Protein AF-A0A7S3SCB4-F1 (afdb_monomer_lite)

Sequence (338 aa):
ARTMLRANDFWDKEKGAPLLRRNAEFLPKGEPLPAELADRVAAWPGLCGADAEVDPPLEPSAPDEAADRIFLRDAERTFADEGHRQRMIGLLGRVWPLTKDYHQGLGYIASLLLLLFDEETAFRMLLRIGRDDKYSPGYWHAAPDAYVRDAMVYARLAEEREPEVAALLQQACLVPEAYASKWLIGLCVHVLPFRALFDYVEASLELGRALLEPSRSLLRAFSEPPLGVPRARARLPLPLLPRAPPPHQREAPRLQADRRQPHPGGAAPRPVPVRRRARGGERLVLVAGRGGEGGGARGGAAAGAAGGGGGEARREAAPHPGARGADGGGGERRRDRL

Foldseek 3Di:
DDFLQQDQCNCVQFVPFLLCPQQLCVRPHNDDHDPVVLVLLVCLCVLLVLVPDDDDQQDDDFQDPVLLVVLLVLLVNGGNDPVLSVLLSVLVRRCCSQAVAFDSLLSLQLSVCSNRHDSSSSSSSSVSCQPDPQAQHQLGHPDRPSQLVLLVVLLVLCCVPVVVLSVVCVVVVHRSCNPCNCCRSNVCSSPHRPVQSSVSSSCCSNGRSNVSNLCVLVSVVVPDDPPPDPPNDPNSCSDDDPPDPPPVPPDDPPPPPDDDDDDDDDDDDDDDDDDDDDDDDDDDDDDDDDDYDDDDDDDDDDDDDDDDDDDDDDDDDDDDDDDDDDDDDDDDDDDDDD

Structure (mmCIF, N/CA/C/O backbone):
data_AF-A0A7S3SCB4-F1
#
_entry.id   AF-A0A7S3SCB4-F1
#
loop_
_atom_site.group_PDB
_atom_site.id
_atom_site.type_symbol
_atom_site.label_atom_id
_atom_site.label_alt_id
_atom_site.label_comp_id
_atom_site.label_asym_id
_atom_site.label_entity_id
_atom_site.label_seq_id
_atom_site.pdbx_PDB_ins_code
_atom_site.Cartn_x
_atom_site.Cartn_y
_atom_site.Cartn_z
_atom_site.occupancy
_atom_site.B_iso_or_equiv
_atom_site.auth_seq_id
_atom_site.auth_comp_id
_atom_site.auth_asym_id
_atom_site.auth_atom_id
_atom_site.pdbx_PDB_model_num
ATOM 1 N N . ALA A 1 1 ? 7.598 -3.162 -19.003 1.00 48.78 1 ALA A N 1
ATOM 2 C CA . ALA A 1 1 ? 8.638 -4.073 -18.459 1.00 48.78 1 ALA A CA 1
ATOM 3 C C . ALA A 1 1 ? 7.964 -5.336 -17.913 1.00 48.78 1 ALA A C 1
ATOM 5 O O . ALA A 1 1 ? 6.768 -5.288 -17.658 1.00 48.78 1 ALA A O 1
ATOM 6 N N . ARG A 1 2 ? 8.658 -6.477 -17.759 1.00 62.41 2 ARG A N 1
ATOM 7 C CA . ARG A 1 2 ? 8.064 -7.649 -17.076 1.00 62.41 2 ARG A CA 1
ATOM 8 C C . ARG A 1 2 ? 7.871 -7.320 -15.586 1.00 62.41 2 ARG A C 1
ATOM 10 O O . ARG A 1 2 ? 8.766 -6.754 -14.963 1.00 62.41 2 ARG A O 1
ATOM 17 N N . THR A 1 3 ? 6.707 -7.657 -15.036 1.00 81.00 3 THR A N 1
ATOM 18 C CA . THR A 1 3 ? 6.406 -7.528 -13.599 1.00 81.00 3 THR A CA 1
ATOM 19 C C . THR A 1 3 ? 7.227 -8.549 -12.804 1.00 81.00 3 THR A C 1
ATOM 21 O O . THR A 1 3 ? 7.677 -9.540 -13.388 1.00 81.00 3 THR A O 1
ATOM 24 N N . MET A 1 4 ? 7.454 -8.331 -11.500 1.00 88.31 4 MET A N 1
ATOM 25 C CA . MET A 1 4 ? 8.282 -9.253 -10.699 1.00 88.31 4 MET A CA 1
ATOM 26 C C . MET A 1 4 ? 7.719 -10.678 -10.713 1.00 88.31 4 MET A C 1
ATOM 28 O O . MET A 1 4 ? 8.451 -11.612 -11.018 1.00 88.31 4 MET A O 1
ATOM 32 N N . LEU A 1 5 ? 6.405 -10.844 -10.512 1.00 86.38 5 LEU A N 1
ATOM 33 C CA . LEU A 1 5 ? 5.754 -12.164 -10.517 1.00 86.38 5 LEU A CA 1
ATOM 34 C C . LEU A 1 5 ? 5.896 -12.930 -11.842 1.00 86.38 5 LEU A C 1
ATOM 36 O O . LEU A 1 5 ? 5.773 -14.152 -11.853 1.00 86.38 5 LEU A O 1
ATOM 40 N N . ARG A 1 6 ? 6.125 -12.229 -12.960 1.00 82.12 6 ARG A N 1
ATOM 41 C CA . ARG A 1 6 ? 6.277 -12.829 -14.297 1.00 82.12 6 ARG A CA 1
ATOM 42 C C . ARG A 1 6 ? 7.726 -13.190 -14.633 1.00 82.12 6 ARG A C 1
ATOM 44 O O . ARG A 1 6 ? 7.980 -13.661 -15.743 1.00 82.12 6 ARG A O 1
ATOM 51 N N . ALA A 1 7 ? 8.681 -12.928 -13.740 1.00 84.88 7 ALA A N 1
ATOM 52 C CA . ALA A 1 7 ? 10.048 -13.399 -13.906 1.00 84.88 7 ALA A CA 1
ATOM 53 C C . ALA A 1 7 ? 10.134 -14.894 -13.556 1.00 84.88 7 ALA A C 1
ATOM 55 O O . ALA A 1 7 ? 9.609 -15.334 -12.534 1.00 84.88 7 ALA A O 1
ATOM 56 N N . ASN A 1 8 ? 10.793 -15.674 -14.416 1.00 82.19 8 ASN A N 1
ATOM 57 C CA . ASN A 1 8 ? 10.834 -17.138 -14.307 1.00 82.19 8 ASN A CA 1
ATOM 58 C C . ASN A 1 8 ? 11.491 -17.629 -13.006 1.00 82.19 8 ASN A C 1
ATOM 60 O O . ASN A 1 8 ? 11.166 -18.707 -12.529 1.00 82.19 8 ASN A O 1
ATOM 64 N N . ASP A 1 9 ? 12.404 -16.843 -12.443 1.00 89.12 9 ASP A N 1
ATOM 65 C CA . ASP A 1 9 ? 13.182 -17.140 -11.240 1.00 89.12 9 ASP A CA 1
ATOM 66 C C . ASP A 1 9 ? 12.652 -16.426 -9.984 1.00 89.12 9 ASP A C 1
ATOM 68 O O . ASP A 1 9 ? 13.243 -16.551 -8.911 1.00 89.12 9 ASP A O 1
ATOM 72 N N . PHE A 1 10 ? 11.535 -15.691 -10.087 1.00 91.88 10 PHE A N 1
ATOM 73 C CA . PHE A 1 10 ? 10.986 -14.896 -8.984 1.00 91.88 10 PHE A CA 1
ATOM 74 C C . PHE A 1 10 ? 10.727 -15.741 -7.735 1.00 91.88 10 PHE A C 1
ATOM 76 O O . PHE A 1 10 ? 11.177 -15.405 -6.643 1.00 91.88 10 PHE A O 1
ATOM 83 N N . TRP A 1 11 ? 10.011 -16.856 -7.890 1.00 91.56 11 TRP A N 1
ATOM 84 C CA . TRP A 1 11 ? 9.586 -17.683 -6.759 1.00 91.56 11 TRP A CA 1
ATOM 85 C C . TRP A 1 11 ? 10.743 -18.405 -6.069 1.00 91.56 11 TRP A C 1
ATOM 87 O O . TRP A 1 11 ? 10.662 -18.667 -4.868 1.00 91.56 11 TRP A O 1
ATOM 97 N N . ASP A 1 12 ? 11.815 -18.690 -6.807 1.00 92.06 12 ASP A N 1
ATOM 98 C CA . ASP A 1 12 ? 13.033 -19.274 -6.253 1.00 92.06 12 ASP A CA 1
ATOM 99 C C . ASP A 1 12 ? 13.815 -18.230 -5.458 1.00 92.06 12 ASP A C 1
ATOM 101 O O . ASP A 1 12 ? 14.191 -18.471 -4.308 1.00 92.06 12 ASP A O 1
ATOM 105 N N . LYS A 1 13 ? 13.978 -17.038 -6.038 1.00 92.94 13 LYS A N 1
ATOM 106 C CA . LYS A 1 13 ? 14.629 -15.885 -5.412 1.00 92.94 13 LYS A CA 1
ATOM 107 C C . LYS A 1 13 ? 13.910 -15.399 -4.153 1.00 92.94 13 LYS A C 1
ATOM 109 O O . LYS A 1 13 ? 14.556 -15.040 -3.175 1.00 92.94 13 LYS A O 1
ATOM 114 N N . GLU A 1 14 ? 12.579 -15.444 -4.145 1.00 93.81 14 GLU A N 1
ATOM 115 C CA . GLU A 1 14 ? 11.738 -14.877 -3.084 1.00 93.81 14 GLU A CA 1
ATOM 116 C C . GLU A 1 14 ? 11.140 -15.917 -2.125 1.00 93.81 14 GLU A C 1
ATOM 118 O O . GLU A 1 14 ? 10.254 -15.604 -1.327 1.00 93.81 14 GLU A O 1
ATOM 123 N N . LYS A 1 15 ? 11.632 -17.162 -2.134 1.00 87.31 15 LYS A N 1
ATOM 124 C CA . LYS A 1 15 ? 11.086 -18.272 -1.328 1.00 87.31 15 LYS A CA 1
ATOM 125 C C . LYS A 1 15 ? 10.951 -17.963 0.175 1.00 87.31 15 LYS A C 1
ATOM 127 O O . LYS A 1 15 ? 10.099 -18.547 0.844 1.00 87.31 15 LYS A O 1
ATOM 132 N N . GLY A 1 16 ? 11.779 -17.060 0.709 1.00 84.81 16 GLY A N 1
ATOM 133 C CA . GLY A 1 16 ? 11.778 -16.636 2.116 1.00 84.81 16 GLY A CA 1
ATOM 134 C C . GLY A 1 16 ? 11.147 -15.267 2.399 1.00 84.81 16 GLY A C 1
ATOM 135 O O . GLY A 1 16 ? 11.095 -14.867 3.566 1.00 84.81 16 GLY A O 1
ATOM 136 N N . ALA A 1 17 ? 10.678 -14.547 1.376 1.00 89.50 17 ALA A N 1
ATOM 137 C CA . ALA A 1 17 ? 10.222 -13.170 1.523 1.00 89.50 17 ALA A CA 1
ATOM 138 C C . ALA A 1 17 ? 9.032 -13.044 2.485 1.00 89.50 17 ALA A C 1
ATOM 140 O O . ALA A 1 17 ? 8.000 -13.704 2.297 1.00 89.50 17 ALA A O 1
ATOM 141 N N . PRO A 1 18 ? 9.116 -12.162 3.501 1.00 85.00 18 PRO A N 1
ATOM 142 C CA . PRO A 1 18 ? 8.011 -11.920 4.421 1.00 85.00 18 PRO A CA 1
ATOM 143 C C . PRO A 1 18 ? 6.715 -11.482 3.733 1.00 85.00 18 PRO A C 1
ATOM 145 O O . PRO A 1 18 ? 5.635 -11.867 4.193 1.00 85.00 18 PRO A O 1
ATOM 148 N N . LEU A 1 19 ? 6.812 -10.749 2.618 1.00 86.31 19 LEU A N 1
ATOM 149 C CA . LEU A 1 19 ? 5.669 -10.312 1.813 1.00 86.31 19 LEU A CA 1
ATOM 150 C C . LEU A 1 19 ? 4.817 -11.489 1.306 1.00 86.31 19 LEU A C 1
ATOM 152 O O . LEU A 1 19 ? 3.593 -11.399 1.277 1.00 86.31 19 LEU A O 1
ATOM 156 N N . LEU A 1 20 ? 5.439 -12.628 0.981 1.00 90.44 20 LEU A N 1
ATOM 157 C CA . LEU A 1 20 ? 4.758 -13.786 0.390 1.00 90.44 20 LEU A CA 1
ATOM 158 C C . LEU A 1 20 ? 4.188 -14.768 1.426 1.00 90.44 20 LEU A C 1
ATOM 160 O O . LEU A 1 20 ? 3.443 -15.682 1.066 1.00 90.44 20 LEU A O 1
ATOM 164 N N . ARG A 1 21 ? 4.467 -14.576 2.726 1.00 88.19 21 ARG A N 1
ATOM 165 C CA . ARG A 1 21 ? 4.034 -15.495 3.804 1.00 88.19 21 ARG A CA 1
ATOM 166 C C . ARG A 1 21 ? 2.518 -15.686 3.882 1.00 88.19 21 ARG A C 1
ATOM 168 O O . ARG A 1 21 ? 2.058 -16.702 4.392 1.00 88.19 21 ARG A O 1
ATOM 175 N N . ARG A 1 22 ? 1.744 -14.713 3.397 1.00 87.44 22 ARG A N 1
ATOM 176 C CA . ARG A 1 22 ? 0.273 -14.718 3.420 1.00 87.44 22 ARG A CA 1
ATOM 177 C C . ARG A 1 22 ? -0.369 -15.055 2.070 1.00 87.44 22 ARG A C 1
ATOM 179 O O . ARG A 1 22 ? -1.583 -14.912 1.935 1.00 87.44 22 ARG A O 1
ATOM 186 N N . ASN A 1 23 ? 0.418 -15.510 1.089 1.00 89.69 23 ASN A N 1
ATOM 187 C CA . ASN A 1 23 ? -0.094 -15.859 -0.235 1.00 89.69 23 ASN A CA 1
ATOM 188 C C . ASN A 1 23 ? -1.098 -17.024 -0.178 1.00 89.69 23 ASN A C 1
ATOM 190 O O . ASN A 1 23 ? -2.131 -16.965 -0.831 1.00 89.69 23 ASN A O 1
ATOM 194 N N . ALA A 1 24 ? -0.819 -18.059 0.627 1.00 87.12 24 ALA A N 1
ATOM 195 C CA . ALA A 1 24 ? -1.671 -19.252 0.752 1.00 87.12 24 ALA A CA 1
ATOM 196 C C . ALA A 1 24 ? -2.107 -19.829 -0.615 1.00 87.12 24 ALA A C 1
ATOM 198 O O . ALA A 1 24 ? -3.275 -20.141 -0.817 1.00 87.12 24 ALA A O 1
ATOM 199 N N . GLU A 1 25 ? -1.155 -19.908 -1.556 1.00 87.12 25 GLU A N 1
ATOM 200 C CA . GLU A 1 25 ? -1.345 -20.405 -2.933 1.00 87.12 25 GLU A CA 1
ATOM 201 C C . GLU A 1 25 ? -2.328 -19.593 -3.795 1.00 87.12 25 GLU A C 1
ATOM 203 O O . GLU A 1 25 ? -2.702 -20.027 -4.878 1.00 87.12 25 GLU A O 1
ATOM 208 N N . PHE A 1 26 ? -2.717 -18.391 -3.356 1.00 90.81 26 PHE A N 1
ATOM 209 C CA . PHE A 1 26 ? -3.596 -17.511 -4.124 1.00 90.81 26 PHE A CA 1
ATOM 210 C C . PHE A 1 26 ? -2.947 -17.026 -5.426 1.00 90.81 26 PHE A C 1
ATOM 212 O O . PHE A 1 26 ? -3.552 -17.116 -6.492 1.00 90.81 26 PHE A O 1
ATOM 219 N N . LEU A 1 27 ? -1.714 -16.521 -5.346 1.00 90.62 27 LEU A N 1
ATOM 220 C CA . LEU A 1 27 ? -0.881 -16.263 -6.514 1.00 90.62 27 LEU A CA 1
ATOM 221 C C . LEU A 1 27 ? -0.181 -17.565 -6.917 1.00 90.62 27 LEU A C 1
ATOM 223 O O . LEU A 1 27 ? 0.565 -18.113 -6.091 1.00 90.62 27 LEU A O 1
ATOM 227 N N . PRO A 1 28 ? -0.397 -18.050 -8.152 1.00 86.75 28 PRO A N 1
ATOM 228 C CA . PRO A 1 28 ? 0.204 -19.284 -8.621 1.00 86.75 28 PRO A CA 1
ATOM 229 C C . PRO A 1 28 ? 1.712 -19.117 -8.828 1.00 86.75 28 PRO A C 1
ATOM 231 O O . PRO A 1 28 ? 2.207 -18.047 -9.197 1.00 86.75 28 PRO A O 1
ATOM 234 N N . LYS A 1 29 ? 2.459 -20.193 -8.572 1.00 86.12 29 LYS A N 1
ATOM 235 C CA . LYS A 1 29 ? 3.919 -20.205 -8.690 1.00 86.12 29 LYS A CA 1
ATOM 236 C C . LYS A 1 29 ? 4.330 -20.654 -10.084 1.00 86.12 29 LYS A C 1
ATOM 238 O O . LYS A 1 29 ? 4.020 -21.771 -10.469 1.00 86.12 29 LYS A O 1
ATOM 243 N N . GLY A 1 30 ? 5.049 -19.804 -10.815 1.00 75.50 30 GLY A N 1
ATOM 244 C CA . GLY A 1 30 ? 5.576 -20.140 -12.145 1.00 75.50 30 GLY A CA 1
ATOM 245 C C . GLY A 1 30 ? 4.526 -20.242 -13.259 1.00 75.50 30 GLY A C 1
ATOM 246 O O . GLY A 1 30 ? 4.884 -20.527 -14.398 1.00 75.50 30 GLY A O 1
ATOM 247 N N . GLU A 1 31 ? 3.256 -19.965 -12.961 1.00 80.75 31 GLU A N 1
ATOM 248 C CA . GLU A 1 31 ? 2.159 -19.959 -13.929 1.00 80.75 31 GLU A CA 1
ATOM 249 C C . GLU A 1 31 ? 1.583 -18.542 -14.084 1.00 80.75 31 GLU A C 1
ATOM 251 O O . GLU A 1 31 ? 1.692 -17.717 -13.169 1.00 80.75 31 GLU A O 1
ATOM 256 N N . PRO A 1 32 ? 0.956 -18.225 -15.231 1.00 84.19 32 PRO A N 1
ATOM 257 C CA . PRO A 1 32 ? 0.179 -17.002 -15.375 1.00 84.19 32 PRO A CA 1
ATOM 258 C C . PRO A 1 32 ? -0.927 -16.901 -14.316 1.00 84.19 32 PRO A C 1
ATOM 260 O O . PRO A 1 32 ? -1.478 -17.907 -13.873 1.00 84.19 32 PRO A O 1
ATOM 263 N N . LEU A 1 33 ? -1.298 -15.671 -13.949 1.00 89.00 33 LEU A N 1
ATOM 264 C CA . LEU A 1 33 ? -2.483 -15.450 -13.119 1.00 89.00 33 LEU A CA 1
ATOM 265 C C . LEU A 1 33 ? -3.726 -16.032 -13.821 1.00 89.00 33 LEU A C 1
ATOM 267 O O . LEU A 1 33 ? -3.843 -15.876 -15.041 1.00 89.00 33 LEU A O 1
ATOM 271 N N . PRO A 1 34 ? -4.675 -16.638 -13.080 1.00 91.00 34 PRO A N 1
ATOM 272 C CA . PRO A 1 34 ? -5.971 -17.011 -13.637 1.00 91.00 34 PRO A CA 1
ATOM 273 C C . PRO A 1 34 ? -6.627 -15.806 -14.315 1.00 91.00 34 PRO A C 1
ATOM 275 O O . PRO A 1 34 ? -6.541 -14.702 -13.778 1.00 91.00 34 PRO A O 1
ATOM 278 N N . ALA A 1 35 ? -7.292 -16.010 -15.457 1.00 92.25 35 ALA A N 1
ATOM 279 C CA . ALA A 1 35 ? -7.820 -14.922 -16.290 1.00 92.25 35 ALA A CA 1
ATOM 280 C C . ALA A 1 35 ? -8.656 -13.909 -15.488 1.00 92.25 35 ALA A C 1
ATOM 282 O O . ALA A 1 35 ? -8.367 -12.719 -15.516 1.00 92.25 35 ALA A O 1
ATOM 283 N N . GLU A 1 36 ? -9.589 -14.387 -14.659 1.00 91.88 36 GLU A N 1
ATOM 284 C CA . GLU A 1 36 ? -10.419 -13.523 -13.807 1.00 91.88 36 GLU A CA 1
ATOM 285 C C . GLU A 1 36 ? -9.597 -12.653 -12.841 1.00 91.88 36 GLU A C 1
ATOM 287 O O . GLU A 1 36 ? -9.927 -11.494 -12.600 1.00 91.88 36 GLU A O 1
ATOM 292 N N . LEU A 1 37 ? -8.520 -13.199 -12.267 1.00 92.19 37 LEU A N 1
ATOM 293 C CA . LEU A 1 37 ? -7.639 -12.450 -11.373 1.00 92.19 37 LEU A CA 1
ATOM 294 C C . LEU A 1 37 ? -6.758 -11.473 -12.158 1.00 92.19 37 LEU A C 1
ATOM 296 O O . LEU A 1 37 ? -6.519 -10.360 -11.696 1.00 92.19 37 LEU A O 1
ATOM 300 N N . ALA A 1 38 ? -6.286 -11.878 -13.336 1.00 93.25 38 ALA A N 1
ATOM 301 C CA . ALA A 1 38 ? -5.511 -11.021 -14.220 1.00 93.25 38 ALA A CA 1
ATOM 302 C C . ALA A 1 38 ? -6.325 -9.795 -14.660 1.00 93.25 38 ALA A C 1
ATOM 304 O O . ALA A 1 38 ? -5.812 -8.681 -14.573 1.00 93.25 38 ALA A O 1
ATOM 305 N N . ASP A 1 39 ? -7.586 -9.990 -15.052 1.00 94.94 39 ASP A N 1
ATOM 306 C CA . ASP A 1 39 ? -8.497 -8.921 -15.476 1.00 94.94 39 ASP A CA 1
ATOM 307 C C . ASP A 1 39 ? -8.781 -7.939 -14.336 1.00 94.94 39 ASP A C 1
ATOM 309 O O . ASP A 1 39 ? -8.729 -6.723 -14.519 1.00 94.94 39 ASP A O 1
ATOM 313 N N . ARG A 1 40 ? -9.015 -8.465 -13.128 1.00 95.12 40 ARG A N 1
ATOM 314 C CA . ARG A 1 40 ? -9.184 -7.651 -11.921 1.00 95.12 40 ARG A CA 1
ATOM 315 C C . ARG A 1 40 ? -7.964 -6.783 -11.640 1.00 95.12 40 ARG A C 1
ATOM 317 O O . ARG A 1 40 ? -8.099 -5.571 -11.516 1.00 95.12 40 ARG A O 1
ATOM 324 N N . VAL A 1 41 ? -6.778 -7.391 -11.577 1.00 95.38 41 VAL A N 1
ATOM 325 C CA . VAL A 1 41 ? -5.516 -6.679 -11.316 1.00 95.38 41 VAL A CA 1
ATOM 326 C C . VAL A 1 41 ? -5.241 -5.642 -12.405 1.00 95.38 41 VAL A C 1
ATOM 328 O O . VAL A 1 41 ? -4.838 -4.525 -12.095 1.00 95.38 41 VAL A O 1
ATOM 331 N N . ALA A 1 42 ? -5.506 -5.968 -13.671 1.00 95.31 42 ALA A N 1
ATOM 332 C CA . ALA A 1 42 ? -5.328 -5.041 -14.785 1.00 95.31 42 ALA A CA 1
ATOM 333 C C . ALA A 1 42 ? -6.214 -3.787 -14.679 1.00 95.31 42 ALA A C 1
ATOM 335 O O . ALA A 1 42 ? -5.841 -2.748 -15.213 1.00 95.31 42 ALA A O 1
ATOM 336 N N . ALA A 1 43 ? -7.346 -3.854 -13.973 1.00 96.44 43 ALA A N 1
ATOM 337 C CA . ALA A 1 43 ? -8.233 -2.712 -13.763 1.00 96.44 43 ALA A CA 1
ATOM 338 C C . ALA A 1 43 ? -7.784 -1.768 -12.629 1.00 96.44 43 ALA A C 1
ATOM 340 O O . ALA A 1 43 ? -8.302 -0.655 -12.533 1.00 96.44 43 ALA A O 1
ATOM 341 N N . TRP A 1 44 ? -6.847 -2.176 -11.761 1.00 97.19 44 TRP A N 1
ATOM 342 C CA . TRP A 1 44 ? -6.459 -1.389 -10.579 1.00 97.19 44 TRP A CA 1
ATOM 343 C C . TRP A 1 44 ? -5.938 0.018 -10.899 1.00 97.19 44 TRP A C 1
ATOM 345 O O . TRP A 1 44 ? -6.357 0.949 -10.207 1.00 97.19 44 TRP A O 1
ATOM 355 N N . PRO A 1 45 ? -5.073 0.222 -11.913 1.00 96.62 45 PRO A N 1
ATOM 356 C CA . PRO A 1 45 ? -4.657 1.568 -12.298 1.00 96.62 45 PRO A CA 1
ATOM 357 C C . PRO A 1 45 ? -5.852 2.477 -12.630 1.00 96.62 45 PRO A C 1
ATOM 359 O O . PRO A 1 45 ? -5.916 3.616 -12.165 1.00 96.62 45 PRO A O 1
ATOM 362 N N . GLY A 1 46 ? -6.854 1.955 -13.339 1.00 95.69 46 GLY A N 1
ATOM 363 C CA . GLY A 1 46 ? -8.085 2.670 -13.669 1.00 95.69 46 GLY A CA 1
ATOM 364 C C . GLY A 1 46 ? -8.942 3.013 -12.448 1.00 95.69 46 GLY A C 1
ATOM 365 O O . GLY A 1 46 ? -9.518 4.099 -12.400 1.00 95.69 46 GLY A O 1
ATOM 366 N N . LEU A 1 47 ? -8.980 2.147 -11.426 1.00 95.12 47 LEU A N 1
ATOM 367 C CA . LEU A 1 47 ? -9.717 2.407 -10.177 1.00 95.12 47 LEU A CA 1
ATOM 368 C C . LEU A 1 47 ? -9.192 3.644 -9.436 1.00 95.12 47 LEU A C 1
ATOM 370 O O . LEU A 1 47 ? -9.986 4.392 -8.857 1.00 95.12 47 LEU A O 1
ATOM 374 N N . CYS A 1 48 ? -7.876 3.879 -9.483 1.00 93.50 48 CYS A N 1
ATOM 375 C CA . CYS A 1 48 ? -7.257 5.062 -8.886 1.00 93.50 48 CYS A CA 1
ATOM 376 C C . CYS A 1 48 ? -6.935 6.196 -9.86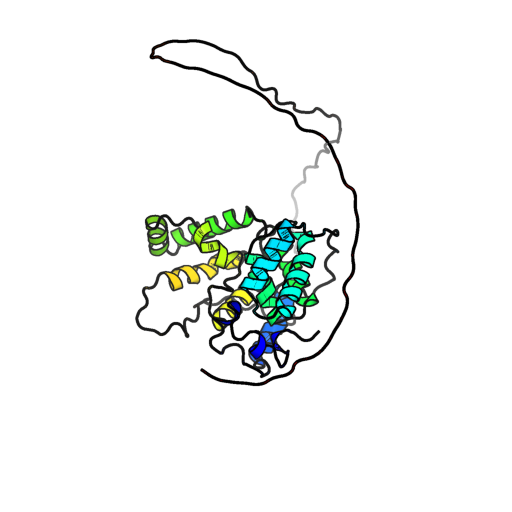3 1.00 93.50 48 CYS A C 1
ATOM 378 O O . CYS A 1 48 ? -6.345 7.195 -9.455 1.00 93.50 48 CYS A O 1
ATOM 380 N N . GLY A 1 49 ? -7.350 6.077 -11.126 1.00 92.50 49 GLY A N 1
ATOM 381 C CA . GLY A 1 49 ? -7.123 7.099 -12.146 1.00 92.50 49 GLY A CA 1
ATOM 382 C C . GLY A 1 49 ? -5.672 7.206 -12.624 1.00 92.50 49 GLY A C 1
ATOM 383 O O . GLY A 1 49 ? -5.323 8.197 -13.257 1.00 92.50 49 GLY A O 1
ATOM 384 N N . ALA A 1 50 ? -4.829 6.205 -12.360 1.00 92.06 50 ALA A N 1
ATOM 385 C CA . ALA A 1 50 ? -3.442 6.153 -12.830 1.00 92.06 50 ALA A CA 1
ATOM 386 C C . ALA A 1 50 ? -3.314 5.913 -14.349 1.00 92.06 50 ALA A C 1
ATOM 388 O O . ALA A 1 50 ? -2.238 6.123 -14.911 1.00 92.06 50 ALA A O 1
ATOM 389 N N . ASP A 1 51 ? -4.413 5.525 -15.006 1.00 86.94 51 ASP A N 1
ATOM 390 C CA . ASP A 1 51 ? -4.526 5.414 -16.468 1.00 86.94 51 ASP A CA 1
ATOM 391 C C . ASP A 1 51 ? -4.890 6.742 -17.156 1.00 86.94 51 ASP A C 1
ATOM 393 O O . ASP A 1 51 ? -4.869 6.827 -18.385 1.00 86.94 51 ASP A O 1
ATOM 397 N N . ALA A 1 52 ? -5.269 7.769 -16.386 1.00 78.25 52 ALA A N 1
ATOM 398 C CA . ALA A 1 52 ? -5.641 9.078 -16.917 1.00 78.25 52 ALA A CA 1
ATOM 399 C C . ALA A 1 52 ? -4.409 9.890 -17.371 1.00 78.25 52 ALA A C 1
ATOM 401 O O . ALA A 1 52 ? -3.273 9.421 -17.290 1.00 78.25 52 ALA A O 1
ATOM 402 N N . GLU A 1 53 ? -4.638 11.114 -17.871 1.00 68.62 53 GLU A N 1
ATOM 403 C CA . GLU A 1 53 ? -3.582 12.024 -18.343 1.00 68.62 53 GLU A CA 1
ATOM 404 C C . GLU A 1 53 ? -2.378 12.118 -17.397 1.00 68.62 53 GLU A C 1
ATOM 406 O O . GLU A 1 53 ? -2.492 11.972 -16.176 1.00 68.62 53 GLU A O 1
ATOM 411 N N . VAL A 1 54 ? -1.222 12.405 -18.004 1.00 72.50 54 VAL A N 1
ATOM 412 C CA . VAL A 1 54 ? 0.081 12.506 -17.345 1.00 72.50 54 VAL A CA 1
ATOM 413 C C . VAL A 1 54 ? -0.018 13.408 -16.119 1.00 72.50 54 VAL A C 1
ATOM 415 O O . VAL A 1 54 ? -0.327 14.595 -16.225 1.00 72.50 54 VAL A O 1
ATOM 418 N N . ASP A 1 55 ? 0.257 12.831 -14.950 1.00 76.19 55 ASP A N 1
ATOM 419 C CA . ASP A 1 55 ? 0.348 13.585 -13.710 1.00 76.19 55 ASP A CA 1
ATOM 420 C C . ASP A 1 55 ? 1.366 14.725 -13.848 1.00 76.19 55 ASP A C 1
ATOM 422 O O . ASP A 1 55 ? 2.434 14.522 -14.439 1.00 76.19 55 ASP A O 1
ATOM 426 N N . PRO A 1 56 ? 1.092 15.915 -13.279 1.00 78.06 56 PRO A N 1
ATOM 427 C CA . PRO A 1 56 ? 2.058 16.999 -13.309 1.00 78.06 56 PRO A CA 1
ATOM 428 C C . PRO A 1 56 ? 3.373 16.517 -12.684 1.00 78.06 56 PRO A C 1
ATOM 430 O O . PRO A 1 56 ? 3.335 15.819 -11.652 1.00 78.06 56 PRO A O 1
ATOM 433 N N . PRO A 1 57 ? 4.523 16.864 -13.290 1.00 81.12 57 PRO A N 1
ATOM 434 C CA . PRO A 1 57 ? 5.814 16.394 -12.819 1.00 81.12 57 PRO A CA 1
ATOM 435 C C . PRO A 1 57 ? 6.004 16.772 -11.350 1.00 81.12 57 PRO A C 1
ATOM 437 O O . PRO A 1 57 ? 5.525 17.804 -10.878 1.00 81.12 57 PRO A O 1
ATOM 440 N N . LEU A 1 58 ? 6.661 15.892 -10.602 1.00 86.69 58 LEU A N 1
ATOM 441 C CA . LEU A 1 58 ? 7.109 16.223 -9.259 1.00 86.69 58 LEU A CA 1
ATOM 442 C C . LEU A 1 58 ? 8.339 17.122 -9.361 1.00 86.69 58 LEU A C 1
ATOM 444 O O . LEU A 1 58 ? 9.229 16.858 -10.170 1.00 86.69 58 LEU A O 1
ATOM 448 N N . GLU A 1 59 ? 8.405 18.140 -8.507 1.00 87.50 59 GLU A N 1
ATOM 449 C CA . GLU A 1 59 ? 9.624 18.928 -8.340 1.00 87.50 59 GLU A CA 1
ATOM 450 C C . GLU A 1 59 ? 10.763 18.008 -7.889 1.00 87.50 59 GLU A C 1
ATOM 452 O O . GLU A 1 59 ? 10.616 17.358 -6.852 1.00 87.50 59 GLU A O 1
ATOM 457 N N . PRO A 1 60 ? 11.882 17.916 -8.630 1.00 88.06 60 PRO A N 1
ATOM 458 C CA . PRO A 1 60 ? 12.956 16.995 -8.294 1.00 88.06 60 PRO A CA 1
ATOM 459 C C . PRO A 1 60 ? 13.446 17.182 -6.855 1.00 88.06 60 PRO A C 1
ATOM 461 O O . PRO A 1 60 ? 13.768 18.286 -6.420 1.00 88.06 60 PRO A O 1
ATOM 464 N N . SER A 1 61 ? 13.525 16.079 -6.117 1.00 91.44 61 SER A N 1
ATOM 465 C CA . SER A 1 61 ? 14.043 16.044 -4.754 1.00 91.44 61 SER A CA 1
ATOM 466 C C . SER A 1 61 ? 14.699 14.693 -4.536 1.00 91.44 61 SER A C 1
ATOM 468 O O . SER A 1 61 ? 14.043 13.663 -4.673 1.00 91.44 61 SER A O 1
ATOM 470 N N . ALA A 1 62 ? 15.984 14.685 -4.202 1.00 91.19 62 ALA A N 1
ATOM 471 C CA . ALA A 1 62 ? 16.659 13.452 -3.825 1.00 91.19 62 ALA A CA 1
ATOM 472 C C . ALA A 1 62 ? 16.297 13.082 -2.372 1.00 91.19 62 ALA A C 1
ATOM 474 O O . ALA A 1 62 ? 16.116 13.993 -1.552 1.00 91.19 62 ALA A O 1
ATOM 475 N N . PRO A 1 63 ? 16.158 11.784 -2.049 1.00 92.38 63 PRO A N 1
ATOM 476 C CA . PRO A 1 63 ? 16.192 11.327 -0.665 1.00 92.38 63 PRO A CA 1
ATOM 477 C C . PRO A 1 63 ? 17.531 11.700 -0.024 1.00 92.38 63 PRO A C 1
ATOM 479 O O . PRO A 1 63 ? 18.560 11.768 -0.697 1.00 92.38 63 PRO A O 1
ATOM 482 N N . ASP A 1 64 ? 17.501 12.002 1.271 1.00 92.44 64 ASP A N 1
ATOM 483 C CA . ASP A 1 64 ? 18.724 12.164 2.051 1.00 92.44 64 ASP A CA 1
ATOM 484 C C . ASP A 1 64 ? 19.248 10.799 2.531 1.00 92.44 64 ASP A C 1
ATOM 486 O O . ASP A 1 64 ? 18.581 9.767 2.420 1.00 92.44 64 ASP A O 1
ATOM 490 N N . GLU A 1 65 ? 20.446 10.786 3.119 1.00 94.06 65 GLU A N 1
ATOM 491 C CA . GLU A 1 65 ? 21.051 9.548 3.618 1.00 94.06 65 GLU A CA 1
ATOM 492 C C . GLU A 1 65 ? 20.194 8.839 4.681 1.00 94.06 65 GLU A C 1
ATOM 494 O O . GLU A 1 65 ? 20.322 7.629 4.881 1.00 94.06 65 GLU A O 1
ATOM 499 N N . ALA A 1 66 ? 19.358 9.570 5.426 1.00 93.38 66 ALA A N 1
ATOM 500 C CA . ALA A 1 66 ? 18.485 8.967 6.424 1.00 93.38 66 ALA A CA 1
ATOM 501 C C . ALA A 1 66 ? 17.321 8.232 5.755 1.00 93.38 66 ALA A C 1
ATOM 503 O O . ALA A 1 66 ? 17.061 7.080 6.113 1.00 93.38 66 ALA A O 1
ATOM 504 N N . ALA A 1 67 ? 16.685 8.853 4.763 1.00 94.31 67 ALA A N 1
ATOM 505 C CA . ALA A 1 67 ? 15.659 8.243 3.931 1.00 94.31 67 ALA A CA 1
ATOM 506 C C . ALA A 1 67 ? 16.200 7.008 3.194 1.00 94.31 67 ALA A C 1
ATOM 508 O O . ALA A 1 67 ? 15.588 5.944 3.278 1.00 94.31 67 ALA A O 1
ATOM 509 N N . ASP A 1 68 ? 17.392 7.088 2.596 1.00 95.19 68 ASP A N 1
ATOM 510 C CA . ASP A 1 68 ? 18.020 5.953 1.904 1.00 95.19 68 ASP A CA 1
ATOM 511 C C . ASP A 1 68 ? 18.238 4.751 2.833 1.00 95.19 68 ASP A C 1
ATOM 513 O O . ASP A 1 68 ? 17.901 3.611 2.494 1.00 95.19 68 ASP A O 1
ATOM 517 N N . ARG A 1 69 ? 18.737 4.988 4.056 1.00 96.62 69 ARG A N 1
ATOM 518 C CA . ARG A 1 69 ? 18.887 3.924 5.065 1.00 96.62 69 ARG A CA 1
ATOM 519 C C . ARG A 1 69 ? 17.547 3.311 5.462 1.00 96.62 69 ARG A C 1
ATOM 521 O O . ARG A 1 69 ? 17.488 2.116 5.757 1.00 96.62 69 ARG A O 1
ATOM 528 N N . ILE A 1 70 ? 16.486 4.115 5.518 1.00 96.25 70 ILE A N 1
ATOM 529 C CA . ILE A 1 70 ? 15.140 3.633 5.831 1.00 96.25 70 ILE A CA 1
ATOM 530 C C . ILE A 1 70 ? 14.604 2.777 4.680 1.00 96.25 70 ILE A C 1
ATOM 532 O O . ILE A 1 70 ? 14.116 1.676 4.942 1.00 96.25 70 ILE A O 1
ATOM 536 N N . PHE A 1 71 ? 14.749 3.223 3.429 1.00 97.50 71 PHE A N 1
ATOM 537 C CA . PHE A 1 71 ? 14.318 2.474 2.245 1.00 97.50 71 PHE A CA 1
ATOM 538 C C . PHE A 1 71 ? 15.037 1.133 2.139 1.00 97.50 71 PHE A C 1
ATOM 540 O O . PHE A 1 71 ? 14.383 0.110 1.938 1.00 97.50 71 PHE A O 1
ATOM 547 N N . LEU A 1 72 ? 16.357 1.116 2.353 1.00 97.12 72 LEU A N 1
ATOM 548 C CA . LEU A 1 72 ? 17.147 -0.112 2.358 1.00 97.12 72 LEU A CA 1
ATOM 549 C C . LEU A 1 72 ? 16.630 -1.106 3.401 1.00 97.12 72 LEU A C 1
ATOM 551 O O . LEU A 1 72 ? 16.304 -2.244 3.064 1.00 97.12 72 LEU A O 1
ATOM 555 N N . ARG A 1 73 ? 16.478 -0.662 4.656 1.00 96.56 73 ARG A N 1
ATOM 556 C CA . ARG A 1 73 ? 15.962 -1.520 5.732 1.00 96.56 73 ARG A CA 1
ATOM 557 C C . ARG A 1 73 ? 14.564 -2.040 5.432 1.00 96.56 73 ARG A C 1
ATOM 559 O O . ARG A 1 73 ? 14.226 -3.152 5.828 1.00 96.56 73 ARG A O 1
ATOM 566 N N . ASP A 1 74 ? 13.712 -1.248 4.789 1.00 95.19 74 ASP A N 1
ATOM 567 C CA . ASP A 1 74 ? 12.368 -1.702 4.450 1.00 95.19 74 ASP A CA 1
ATOM 568 C C . ASP A 1 74 ? 12.356 -2.709 3.303 1.00 95.19 74 ASP A C 1
ATOM 570 O O . ASP A 1 74 ? 11.645 -3.713 3.375 1.00 95.19 74 ASP A O 1
ATOM 574 N N . ALA A 1 75 ? 13.215 -2.508 2.307 1.00 96.31 75 ALA A N 1
ATOM 575 C CA . ALA A 1 75 ? 13.415 -3.448 1.219 1.00 96.31 75 ALA A CA 1
ATOM 576 C C . ALA A 1 75 ? 13.952 -4.800 1.726 1.00 96.31 75 ALA A C 1
ATOM 578 O O . ALA A 1 75 ? 13.390 -5.837 1.379 1.00 96.31 75 ALA A O 1
ATOM 579 N N . GLU A 1 76 ? 14.953 -4.809 2.616 1.00 95.50 76 GLU A N 1
ATOM 580 C CA . GLU A 1 76 ? 15.507 -6.027 3.246 1.00 95.50 76 GLU A CA 1
ATOM 581 C C . GLU A 1 76 ? 14.466 -6.826 4.042 1.00 95.50 76 GLU A C 1
ATOM 583 O O . GLU A 1 76 ? 14.516 -8.054 4.107 1.00 95.50 76 GLU A O 1
ATOM 588 N N . ARG A 1 77 ? 13.495 -6.136 4.649 1.00 93.38 77 ARG A N 1
ATOM 589 C CA . ARG A 1 77 ? 12.388 -6.768 5.385 1.00 93.38 77 ARG A CA 1
ATOM 590 C C . ARG A 1 77 ? 11.289 -7.301 4.465 1.00 93.38 77 ARG A C 1
ATOM 592 O O . ARG A 1 77 ? 10.419 -8.037 4.932 1.00 93.38 77 ARG A O 1
ATOM 599 N N . THR A 1 78 ? 11.317 -6.936 3.188 1.00 94.19 78 THR A N 1
ATOM 600 C CA . THR A 1 78 ? 10.238 -7.189 2.232 1.00 94.19 78 THR A CA 1
ATOM 601 C C . THR A 1 78 ? 10.621 -8.253 1.208 1.00 94.19 78 THR A C 1
ATOM 603 O O . THR A 1 78 ? 9.869 -9.217 1.043 1.00 94.19 78 THR A O 1
ATOM 606 N N . PHE A 1 79 ? 11.789 -8.103 0.578 1.00 94.94 79 PHE A N 1
ATOM 607 C CA . PHE A 1 79 ? 12.302 -8.958 -0.493 1.00 94.94 79 PHE A CA 1
ATOM 608 C C . PHE A 1 79 ? 13.602 -9.653 -0.083 1.00 94.94 79 PHE A C 1
ATOM 610 O O . PHE A 1 79 ? 14.458 -9.075 0.587 1.00 94.94 79 PHE A O 1
ATOM 617 N N . ALA A 1 80 ? 13.761 -10.901 -0.511 1.00 94.44 80 ALA A N 1
ATOM 618 C CA . ALA A 1 80 ? 14.970 -11.681 -0.301 1.00 94.44 80 ALA A CA 1
ATOM 619 C C . ALA A 1 80 ? 16.040 -11.380 -1.364 1.00 94.44 80 ALA A C 1
ATOM 621 O O . ALA A 1 80 ? 17.223 -11.336 -1.026 1.00 94.44 80 ALA A O 1
ATOM 622 N N . ASP A 1 81 ? 15.658 -11.127 -2.618 1.00 94.94 81 ASP A N 1
ATOM 623 C CA . ASP A 1 81 ? 16.594 -10.825 -3.706 1.00 94.94 81 ASP A CA 1
ATOM 624 C C . ASP A 1 81 ? 17.070 -9.371 -3.672 1.00 94.94 81 ASP A C 1
ATOM 626 O O . ASP A 1 81 ? 16.280 -8.442 -3.508 1.00 94.94 81 ASP A O 1
ATOM 630 N N . GLU A 1 82 ? 18.370 -9.159 -3.868 1.00 95.06 82 GLU A N 1
ATOM 631 C CA . GLU A 1 82 ? 18.960 -7.816 -3.876 1.00 95.06 82 GLU A CA 1
ATOM 632 C C . GLU A 1 82 ? 18.465 -6.967 -5.057 1.00 95.06 82 GLU A C 1
ATOM 634 O O . GLU A 1 82 ? 18.190 -5.782 -4.902 1.00 95.06 82 GLU A O 1
ATOM 639 N N . GLY A 1 83 ? 18.269 -7.562 -6.235 1.00 94.56 83 GLY A N 1
ATOM 640 C CA . GLY A 1 83 ? 17.728 -6.858 -7.395 1.00 94.56 83 GLY A CA 1
ATOM 641 C C . GLY A 1 83 ? 16.303 -6.360 -7.154 1.00 94.56 83 GLY A C 1
ATOM 642 O O . GLY A 1 83 ? 15.985 -5.217 -7.484 1.00 94.56 83 GLY A O 1
ATOM 643 N N . HIS A 1 84 ? 15.441 -7.164 -6.528 1.00 95.38 84 HIS A N 1
ATOM 644 C CA . HIS A 1 84 ? 14.095 -6.717 -6.154 1.00 95.38 84 HIS A CA 1
ATOM 645 C C . HIS A 1 84 ? 14.112 -5.626 -5.077 1.00 95.38 84 HIS A C 1
ATOM 647 O O . HIS A 1 84 ? 13.330 -4.675 -5.174 1.00 95.38 84 HIS A O 1
ATOM 653 N N . ARG A 1 85 ? 15.039 -5.698 -4.110 1.00 96.56 85 ARG A N 1
ATOM 654 C CA . ARG A 1 85 ? 15.254 -4.618 -3.133 1.00 96.56 85 ARG A CA 1
ATOM 655 C C . ARG A 1 85 ? 15.622 -3.307 -3.817 1.00 96.56 85 ARG A C 1
ATOM 657 O O . ARG A 1 85 ? 14.991 -2.290 -3.541 1.00 96.56 85 ARG A O 1
ATOM 664 N N . GLN A 1 86 ? 16.567 -3.334 -4.757 1.00 97.06 86 GLN A N 1
ATOM 665 C CA . GLN A 1 86 ? 16.983 -2.136 -5.491 1.00 97.06 86 GLN A CA 1
ATOM 666 C C . GLN A 1 86 ? 15.848 -1.531 -6.321 1.00 97.06 86 GLN A C 1
ATOM 668 O O . GLN A 1 86 ? 15.697 -0.312 -6.369 1.00 97.06 86 GLN A O 1
ATOM 673 N N . ARG A 1 87 ? 14.982 -2.363 -6.910 1.00 96.44 87 ARG A N 1
ATOM 674 C CA . ARG A 1 87 ? 13.778 -1.883 -7.610 1.00 96.44 87 ARG A CA 1
ATOM 675 C C . ARG A 1 87 ? 12.798 -1.186 -6.666 1.00 96.44 87 ARG A C 1
ATOM 677 O O . ARG A 1 87 ? 12.247 -0.145 -7.017 1.00 96.44 87 ARG A O 1
ATOM 684 N N . MET A 1 88 ? 12.600 -1.726 -5.462 1.00 97.12 88 MET A N 1
ATOM 685 C CA . MET A 1 88 ? 11.779 -1.082 -4.434 1.00 97.12 88 MET A CA 1
ATOM 686 C C . MET A 1 88 ? 12.384 0.245 -3.968 1.00 97.12 88 MET A C 1
ATOM 688 O O . MET A 1 88 ? 11.668 1.242 -3.931 1.00 97.12 88 MET A O 1
ATOM 692 N N . ILE A 1 89 ? 13.687 0.285 -3.676 1.00 97.69 89 ILE A N 1
ATOM 693 C CA . ILE A 1 89 ? 14.401 1.511 -3.281 1.00 97.69 89 ILE A CA 1
ATOM 694 C C . ILE A 1 89 ? 14.288 2.572 -4.382 1.00 97.69 89 ILE A C 1
ATOM 696 O O . ILE A 1 89 ? 13.930 3.711 -4.098 1.00 97.69 89 ILE A O 1
ATOM 700 N N . GLY A 1 90 ? 14.507 2.192 -5.644 1.00 96.81 90 GLY A N 1
ATOM 701 C CA . GLY A 1 90 ? 14.359 3.088 -6.789 1.00 96.81 90 GLY A CA 1
ATOM 702 C C . GLY A 1 90 ? 12.943 3.655 -6.918 1.00 96.81 90 GLY A C 1
ATOM 703 O O . GLY A 1 90 ? 12.777 4.858 -7.116 1.00 96.81 90 GLY A O 1
ATOM 704 N N . LEU A 1 91 ? 11.911 2.822 -6.741 1.00 97.06 91 LEU A N 1
ATOM 705 C CA . LEU A 1 91 ? 10.521 3.282 -6.738 1.00 97.06 91 LEU A CA 1
ATOM 706 C C . LEU A 1 91 ? 10.242 4.260 -5.585 1.00 97.06 91 LEU A C 1
ATOM 708 O O . LEU A 1 91 ? 9.644 5.309 -5.815 1.00 97.06 91 LEU A O 1
ATOM 712 N N . LEU A 1 92 ? 10.696 3.956 -4.366 1.00 97.25 92 LEU A N 1
ATOM 713 C CA . LEU A 1 92 ? 10.534 4.844 -3.208 1.00 97.25 92 LEU A CA 1
ATOM 714 C C . LEU A 1 92 ? 11.262 6.178 -3.407 1.00 97.25 92 LEU A C 1
ATOM 716 O O . LEU A 1 92 ? 10.684 7.230 -3.142 1.00 97.25 92 LEU A O 1
ATOM 720 N N . GLY A 1 93 ? 12.473 6.156 -3.968 1.00 96.69 93 GLY A N 1
ATOM 721 C CA . GLY A 1 93 ? 13.219 7.360 -4.335 1.00 96.69 93 GLY A CA 1
ATOM 722 C C . GLY A 1 93 ? 12.498 8.213 -5.383 1.00 96.69 93 GLY A C 1
ATOM 723 O O . GLY A 1 93 ? 12.515 9.437 -5.293 1.00 96.69 93 GLY A O 1
ATOM 724 N N . ARG A 1 94 ? 11.786 7.595 -6.338 1.00 95.00 94 ARG A N 1
ATOM 725 C CA . ARG A 1 94 ? 10.938 8.326 -7.299 1.00 95.00 94 ARG A CA 1
ATOM 726 C C . ARG A 1 94 ? 9.710 8.961 -6.648 1.00 95.00 94 ARG A C 1
ATOM 728 O O . ARG A 1 94 ? 9.268 10.007 -7.113 1.00 95.00 94 ARG A O 1
ATOM 735 N N . VAL A 1 95 ? 9.145 8.334 -5.615 1.00 94.69 95 VAL A N 1
ATOM 736 C CA . VAL A 1 95 ? 7.980 8.852 -4.873 1.00 94.69 95 VAL A CA 1
ATOM 737 C C . VAL A 1 95 ? 8.388 9.910 -3.849 1.00 94.69 95 VAL A C 1
ATOM 739 O O . VAL A 1 95 ? 7.599 10.807 -3.577 1.00 94.69 95 VAL A O 1
ATOM 742 N N . TRP A 1 96 ? 9.617 9.871 -3.333 1.00 95.56 96 TRP A N 1
ATOM 743 C CA . TRP A 1 96 ? 10.124 10.795 -2.313 1.00 95.56 96 TRP A CA 1
ATOM 744 C C . TRP A 1 96 ? 9.814 12.282 -2.554 1.00 95.56 96 TRP A C 1
ATOM 746 O O . TRP A 1 96 ? 9.373 12.937 -1.611 1.00 95.56 96 TRP A O 1
ATOM 756 N N . PRO A 1 97 ? 9.945 12.843 -3.772 1.00 94.31 97 PRO A N 1
ATOM 757 C CA . PRO A 1 97 ? 9.563 14.229 -4.026 1.00 94.31 97 PRO A CA 1
ATOM 758 C C . PRO A 1 97 ? 8.129 14.613 -3.639 1.00 94.31 97 PRO A C 1
ATOM 760 O O . PRO A 1 97 ? 7.863 15.793 -3.410 1.00 94.31 97 PRO A O 1
ATOM 763 N N . LEU A 1 98 ? 7.213 13.640 -3.583 1.00 91.44 98 LEU A N 1
ATOM 764 C CA . LEU A 1 98 ? 5.821 13.843 -3.194 1.00 91.44 98 LEU A CA 1
ATOM 765 C C . LEU A 1 98 ? 5.673 14.110 -1.695 1.00 91.44 98 LEU A C 1
ATOM 767 O O . LEU A 1 98 ? 4.918 14.997 -1.311 1.00 91.44 98 LEU A O 1
ATOM 771 N N . THR A 1 99 ? 6.356 13.325 -0.865 1.00 88.25 99 THR A N 1
ATOM 772 C CA . THR A 1 99 ? 6.160 13.317 0.591 1.00 88.25 99 THR A CA 1
ATOM 773 C C . THR A 1 99 ? 7.262 14.068 1.324 1.00 88.25 99 THR A C 1
ATOM 775 O O . THR A 1 99 ? 6.994 14.703 2.337 1.00 88.25 99 THR A O 1
ATOM 778 N N . LYS A 1 100 ? 8.504 13.998 0.819 1.00 92.88 100 LYS A N 1
ATOM 779 C CA . LYS A 1 100 ? 9.737 14.462 1.488 1.00 92.88 100 LYS A CA 1
ATOM 780 C C . LYS A 1 100 ? 9.852 13.965 2.932 1.00 92.88 100 LYS A C 1
ATOM 782 O O . LYS A 1 100 ? 10.446 14.611 3.789 1.00 92.88 100 LYS A O 1
ATOM 787 N N . ASP A 1 101 ? 9.221 12.825 3.172 1.00 93.19 101 ASP A N 1
ATOM 788 C CA . ASP A 1 101 ? 9.063 12.155 4.447 1.00 93.19 101 ASP A CA 1
ATOM 789 C C . ASP A 1 101 ? 8.643 10.701 4.172 1.00 93.19 101 ASP A C 1
ATOM 791 O O . ASP A 1 101 ? 8.282 10.353 3.039 1.00 93.19 101 ASP A O 1
ATOM 795 N N . TYR A 1 102 ? 8.714 9.832 5.176 1.00 93.94 102 TYR A N 1
ATOM 796 C CA . TYR A 1 102 ? 8.452 8.412 4.989 1.00 93.94 102 TYR A CA 1
ATOM 797 C C . TYR A 1 102 ? 7.733 7.749 6.158 1.00 93.94 102 TYR A C 1
ATOM 799 O O . TYR A 1 102 ? 8.179 7.771 7.305 1.00 93.94 102 TYR A O 1
ATOM 807 N N . HIS A 1 103 ? 6.687 7.005 5.809 1.00 93.12 103 HIS A N 1
ATOM 808 C CA . HIS A 1 103 ? 6.041 6.029 6.667 1.00 93.12 103 HIS A CA 1
ATOM 809 C C . HIS A 1 103 ? 6.182 4.629 6.065 1.00 93.12 103 HIS A C 1
ATOM 811 O O . HIS A 1 103 ? 5.942 4.426 4.875 1.00 93.12 103 HIS A O 1
ATOM 817 N N . GLN A 1 104 ? 6.462 3.627 6.903 1.00 91.00 104 GLN A N 1
ATOM 818 C CA . GLN A 1 104 ? 6.681 2.237 6.471 1.00 91.00 104 GLN A CA 1
ATOM 819 C C . GLN A 1 104 ? 5.500 1.634 5.683 1.00 91.00 104 GLN A C 1
ATOM 821 O O . GLN A 1 104 ? 5.663 0.739 4.860 1.00 91.00 104 GLN A O 1
ATOM 826 N N . GLY A 1 105 ? 4.291 2.156 5.903 1.00 92.06 105 GLY A N 1
ATOM 827 C CA . GLY A 1 105 ? 3.105 1.775 5.134 1.00 92.06 105 GLY A CA 1
ATOM 828 C C . GLY A 1 105 ? 3.244 2.005 3.623 1.00 92.06 105 GLY A C 1
ATOM 829 O O . GLY A 1 105 ? 2.727 1.198 2.854 1.00 92.06 105 GLY A O 1
ATOM 830 N N . LEU A 1 106 ? 4.001 3.023 3.191 1.00 95.12 106 LEU A N 1
ATOM 831 C CA . LEU A 1 106 ? 4.298 3.251 1.774 1.00 95.12 106 LEU A CA 1
ATOM 832 C C . LEU A 1 106 ? 5.097 2.085 1.177 1.00 95.12 106 LEU A C 1
ATOM 834 O O . LEU A 1 106 ? 4.744 1.594 0.107 1.00 95.12 106 LEU A O 1
ATOM 838 N N . GLY A 1 107 ? 6.122 1.593 1.880 1.00 95.56 107 GLY A N 1
ATOM 839 C CA . GLY A 1 107 ? 6.912 0.442 1.436 1.00 95.56 107 GLY A CA 1
ATOM 840 C C . GLY A 1 107 ? 6.065 -0.817 1.237 1.00 95.56 107 GLY A C 1
ATOM 841 O O . GLY A 1 107 ? 6.235 -1.552 0.261 1.00 95.56 107 GLY A O 1
ATOM 842 N N . TYR A 1 108 ? 5.073 -1.027 2.101 1.00 94.31 108 TYR A N 1
ATOM 843 C CA . TYR A 1 108 ? 4.141 -2.146 1.972 1.00 94.31 108 TYR A CA 1
ATOM 844 C C . T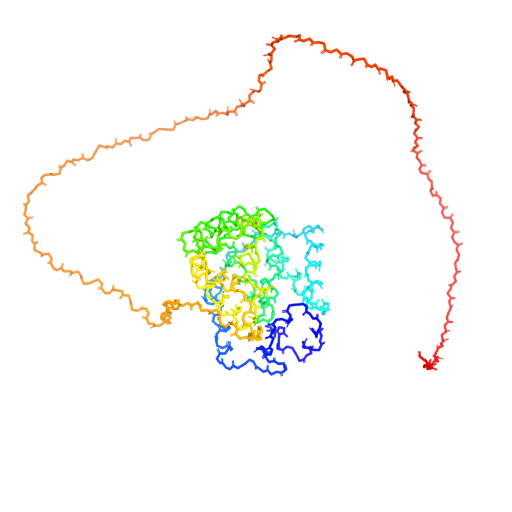YR A 1 108 ? 3.303 -2.062 0.693 1.00 94.31 108 TYR A C 1
ATOM 846 O O . TYR A 1 108 ? 3.206 -3.043 -0.042 1.00 94.31 108 TYR A O 1
ATOM 854 N N . ILE A 1 109 ? 2.740 -0.892 0.386 1.00 95.62 109 ILE A N 1
ATOM 855 C CA . ILE A 1 109 ? 1.955 -0.703 -0.840 1.00 95.62 109 ILE A CA 1
ATOM 856 C C . ILE A 1 109 ? 2.866 -0.812 -2.068 1.00 95.62 109 ILE A C 1
ATOM 858 O O . ILE A 1 109 ? 2.552 -1.545 -3.004 1.00 95.62 109 ILE A O 1
ATOM 862 N N . ALA A 1 110 ? 4.015 -0.132 -2.051 1.00 96.69 110 ALA A N 1
ATOM 863 C CA . ALA A 1 110 ? 4.973 -0.128 -3.153 1.00 96.69 110 ALA A CA 1
ATOM 864 C C . ALA A 1 110 ? 5.425 -1.546 -3.524 1.00 96.69 110 ALA A C 1
ATOM 866 O O . ALA A 1 110 ? 5.454 -1.906 -4.701 1.00 96.69 110 ALA A O 1
ATOM 867 N N . SER A 1 111 ? 5.718 -2.377 -2.525 1.00 95.69 111 SER A N 1
ATOM 868 C CA . SER A 1 111 ? 6.128 -3.760 -2.754 1.00 95.69 111 SER A CA 1
ATOM 869 C C . SER A 1 111 ? 5.017 -4.627 -3.346 1.00 95.69 111 SER A C 1
ATOM 871 O O . SER A 1 111 ? 5.281 -5.354 -4.302 1.00 95.69 111 SER A O 1
ATOM 873 N N . LEU A 1 112 ? 3.770 -4.507 -2.868 1.00 96.31 112 LEU A N 1
ATOM 874 C CA . LEU A 1 112 ? 2.625 -5.193 -3.477 1.00 96.31 112 LEU A CA 1
ATOM 875 C C . LEU A 1 112 ? 2.436 -4.774 -4.942 1.00 96.31 112 LEU A C 1
ATOM 877 O O . LEU A 1 112 ? 2.216 -5.626 -5.801 1.00 96.31 112 LEU A O 1
ATOM 881 N N . LEU A 1 113 ? 2.544 -3.479 -5.244 1.00 96.94 113 LEU A N 1
ATOM 882 C CA . LEU A 1 113 ? 2.403 -2.987 -6.614 1.00 96.94 113 LEU A CA 1
ATOM 883 C C . LEU A 1 113 ? 3.531 -3.492 -7.520 1.00 96.94 113 LEU A C 1
ATOM 885 O O . LEU A 1 113 ? 3.260 -3.898 -8.645 1.00 96.94 113 LEU A O 1
ATOM 889 N N . LEU A 1 114 ? 4.773 -3.556 -7.035 1.00 95.81 114 LEU A N 1
ATOM 890 C CA . LEU A 1 114 ? 5.905 -4.098 -7.798 1.00 95.81 114 LEU A CA 1
ATOM 891 C C . LEU A 1 114 ? 5.788 -5.600 -8.097 1.00 95.81 114 LEU A C 1
ATOM 893 O O . LEU A 1 114 ? 6.327 -6.068 -9.106 1.00 95.81 114 LEU A O 1
ATOM 897 N N . LEU A 1 115 ? 5.060 -6.356 -7.266 1.00 94.25 115 LEU A N 1
ATOM 898 C CA . LEU A 1 115 ? 4.710 -7.739 -7.596 1.00 94.25 115 LEU A CA 1
ATOM 899 C C . LEU A 1 115 ? 3.863 -7.802 -8.874 1.00 94.25 115 LEU A C 1
ATOM 901 O O . LEU A 1 115 ? 4.104 -8.647 -9.742 1.00 94.25 115 LEU A O 1
ATOM 905 N N . LEU A 1 116 ? 2.880 -6.907 -8.983 1.00 94.62 116 LEU A N 1
ATOM 906 C CA . LEU A 1 116 ? 1.773 -6.995 -9.936 1.00 94.62 116 LEU A CA 1
ATOM 907 C C . LEU A 1 116 ? 1.964 -6.161 -11.202 1.00 94.62 116 LEU A C 1
ATOM 909 O O . LEU A 1 116 ? 1.435 -6.534 -12.247 1.00 94.62 116 LEU A O 1
ATOM 913 N N . PHE A 1 117 ? 2.736 -5.081 -11.130 1.00 95.25 117 PHE A N 1
ATOM 914 C CA . PHE A 1 117 ? 2.875 -4.085 -12.186 1.00 95.25 117 PHE A CA 1
ATOM 915 C C . PHE A 1 117 ? 4.344 -3.794 -12.502 1.00 95.25 117 PHE A C 1
ATOM 917 O O . PHE A 1 117 ? 5.264 -4.230 -11.805 1.00 95.25 117 PHE A O 1
ATOM 924 N N . ASP A 1 118 ? 4.583 -3.086 -13.606 1.00 94.00 118 ASP A N 1
ATOM 925 C CA . ASP A 1 118 ? 5.889 -2.473 -13.830 1.00 94.00 118 ASP A CA 1
ATOM 926 C C . ASP A 1 118 ? 6.072 -1.217 -12.969 1.00 94.00 118 ASP A C 1
ATOM 928 O O . ASP A 1 118 ? 5.128 -0.686 -12.384 1.00 94.00 118 ASP A O 1
ATOM 932 N N . GLU A 1 119 ? 7.318 -0.757 -12.874 1.00 93.94 119 GLU A N 1
ATOM 933 C CA . GLU A 1 119 ? 7.699 0.370 -12.016 1.00 93.94 119 GLU A CA 1
ATOM 934 C C . GLU A 1 119 ? 7.002 1.674 -12.389 1.00 93.94 119 GLU A C 1
ATOM 936 O O . GLU A 1 119 ? 6.727 2.485 -11.512 1.00 93.94 119 GLU A O 1
ATOM 941 N N . GLU A 1 120 ? 6.714 1.885 -13.672 1.00 93.38 120 GLU A N 1
ATOM 942 C CA . GLU A 1 120 ? 6.065 3.108 -14.133 1.00 93.38 120 GLU A CA 1
ATOM 943 C C . GLU A 1 120 ? 4.594 3.134 -13.721 1.00 93.38 120 GLU A C 1
ATOM 945 O O . GLU A 1 120 ? 4.121 4.122 -13.163 1.00 93.38 120 GLU A O 1
ATOM 950 N N . THR A 1 121 ? 3.892 2.021 -13.918 1.00 95.00 121 THR A N 1
ATOM 951 C CA . THR A 1 121 ? 2.504 1.868 -13.477 1.00 95.00 121 THR A CA 1
ATOM 952 C C . THR A 1 121 ? 2.408 1.962 -11.954 1.00 95.00 121 THR A C 1
ATOM 954 O O . THR A 1 121 ? 1.595 2.725 -11.433 1.00 95.00 121 THR A O 1
ATOM 957 N N . ALA A 1 122 ? 3.285 1.261 -11.225 1.00 96.31 122 ALA A N 1
ATOM 958 C CA . ALA A 1 122 ? 3.337 1.321 -9.765 1.00 96.31 122 ALA A CA 1
ATOM 959 C C . ALA A 1 122 ? 3.605 2.750 -9.260 1.00 96.31 122 ALA A C 1
ATOM 961 O O . ALA A 1 122 ? 2.930 3.214 -8.342 1.00 96.31 122 ALA A O 1
ATOM 962 N N . PHE A 1 123 ? 4.539 3.470 -9.888 1.00 95.44 123 PHE A N 1
ATOM 963 C CA . PHE A 1 123 ? 4.824 4.867 -9.568 1.00 95.44 123 PHE A CA 1
ATOM 964 C C . PHE A 1 123 ? 3.596 5.762 -9.758 1.00 95.44 123 PHE A C 1
ATOM 966 O O . PHE A 1 123 ? 3.247 6.502 -8.839 1.00 95.44 123 PHE A O 1
ATOM 973 N N . ARG A 1 124 ? 2.903 5.669 -10.900 1.00 94.75 124 ARG A N 1
ATOM 974 C CA . ARG A 1 124 ? 1.687 6.462 -11.158 1.00 94.75 124 ARG A CA 1
ATOM 975 C C . ARG A 1 124 ? 0.579 6.158 -10.162 1.00 94.75 124 ARG A C 1
ATOM 977 O O . ARG A 1 124 ? -0.059 7.078 -9.661 1.00 94.75 124 ARG A O 1
ATOM 984 N N . MET A 1 125 ? 0.380 4.887 -9.820 1.00 96.00 125 MET A N 1
ATOM 985 C CA . MET A 1 125 ? -0.598 4.499 -8.804 1.00 96.00 125 MET A CA 1
ATOM 986 C C . MET A 1 125 ? -0.268 5.111 -7.438 1.00 96.00 125 MET A C 1
ATOM 988 O O . MET A 1 125 ? -1.148 5.704 -6.817 1.00 96.00 125 MET A O 1
ATOM 992 N N . LEU A 1 126 ? 0.988 5.029 -6.983 1.00 95.50 126 LEU A N 1
ATOM 993 C CA . LEU A 1 126 ? 1.414 5.659 -5.727 1.00 95.50 126 LEU A CA 1
ATOM 994 C C . LEU A 1 126 ? 1.264 7.183 -5.776 1.00 95.50 126 LEU A C 1
ATOM 996 O O . LEU A 1 126 ? 0.815 7.786 -4.806 1.00 95.50 126 LEU A O 1
ATOM 1000 N N . LEU A 1 127 ? 1.585 7.803 -6.911 1.00 93.50 127 LEU A N 1
ATOM 1001 C CA . LEU A 1 127 ? 1.437 9.239 -7.107 1.00 93.50 127 LEU A CA 1
ATOM 1002 C C . LEU A 1 127 ? -0.025 9.683 -6.986 1.00 93.50 127 LEU A C 1
ATOM 1004 O O . LEU A 1 127 ? -0.312 10.650 -6.281 1.00 93.50 127 LEU A O 1
ATOM 1008 N N . ARG A 1 128 ? -0.950 8.953 -7.622 1.00 92.69 128 ARG A N 1
ATOM 1009 C CA . ARG A 1 128 ? -2.392 9.216 -7.538 1.00 92.69 128 ARG A CA 1
ATOM 1010 C C . ARG A 1 128 ? -2.920 9.025 -6.128 1.00 92.69 128 ARG A C 1
ATOM 1012 O O . ARG A 1 128 ? -3.579 9.919 -5.609 1.00 92.69 128 ARG A O 1
ATOM 1019 N N . ILE A 1 129 ? -2.572 7.911 -5.486 1.00 93.12 129 ILE A N 1
ATOM 1020 C CA . ILE A 1 129 ? -2.978 7.632 -4.104 1.00 93.12 129 ILE A CA 1
ATOM 1021 C C . ILE A 1 129 ? -2.455 8.717 -3.152 1.00 93.12 129 ILE A C 1
ATOM 1023 O O . ILE A 1 129 ? -3.188 9.176 -2.286 1.00 93.12 129 ILE A O 1
ATOM 1027 N N . GLY A 1 130 ? -1.210 9.166 -3.311 1.00 91.56 130 GLY A N 1
ATOM 1028 C CA . GLY A 1 130 ? -0.623 10.153 -2.406 1.00 91.56 130 GLY A CA 1
ATOM 1029 C C . GLY A 1 130 ? -1.069 11.603 -2.643 1.00 91.56 130 GLY A C 1
ATOM 1030 O O . GLY A 1 130 ? -0.914 12.424 -1.740 1.00 91.56 130 GLY A O 1
ATOM 1031 N N . ARG A 1 131 ? -1.605 11.937 -3.827 1.00 90.12 131 ARG A N 1
ATOM 1032 C CA . ARG A 1 131 ? -2.042 13.303 -4.185 1.00 90.12 131 ARG A CA 1
ATOM 1033 C C . ARG A 1 131 ? -3.543 13.519 -4.113 1.00 90.12 131 ARG A C 1
ATOM 1035 O O . ARG A 1 131 ? -3.970 14.621 -3.788 1.00 90.12 131 ARG A O 1
ATOM 1042 N N . ASP A 1 132 ? -4.328 12.523 -4.506 1.00 90.12 132 ASP A N 1
ATOM 1043 C CA . ASP A 1 132 ? -5.766 12.697 -4.653 1.00 90.12 132 ASP A CA 1
ATOM 1044 C C . ASP A 1 132 ? -6.426 12.763 -3.271 1.00 90.12 132 ASP A C 1
ATOM 1046 O O . ASP A 1 132 ? -6.260 11.877 -2.422 1.00 90.12 132 ASP A O 1
ATOM 1050 N N . ASP A 1 133 ? -7.218 13.815 -3.062 1.00 89.31 133 ASP A N 1
ATOM 1051 C CA . ASP A 1 133 ? -7.994 14.028 -1.848 1.00 89.31 133 ASP A CA 1
ATOM 1052 C C . ASP A 1 133 ? -8.877 12.830 -1.508 1.00 89.31 133 ASP A C 1
ATOM 1054 O O . ASP A 1 133 ? -9.210 12.657 -0.340 1.00 89.31 133 ASP A O 1
ATOM 1058 N N . LYS A 1 134 ? -9.217 11.969 -2.470 1.00 90.81 134 LYS A N 1
ATOM 1059 C CA . LYS A 1 134 ? -9.922 10.709 -2.242 1.00 90.81 134 LYS A CA 1
ATOM 1060 C C . LYS A 1 134 ? -9.229 9.787 -1.227 1.00 90.81 134 LYS A C 1
ATOM 1062 O O . LYS A 1 134 ? -9.942 9.163 -0.443 1.00 90.81 134 LYS A O 1
ATOM 1067 N N . TYR A 1 135 ? -7.896 9.689 -1.194 1.00 86.50 135 TYR A N 1
ATOM 1068 C CA . TYR A 1 135 ? -7.177 8.642 -0.432 1.00 86.50 135 TYR A CA 1
ATOM 1069 C C . TYR A 1 135 ? -6.466 9.121 0.844 1.00 86.50 135 TYR A C 1
ATOM 1071 O O . TYR A 1 135 ? -5.920 8.292 1.561 1.00 86.50 135 TYR A O 1
ATOM 1079 N N . SER A 1 136 ? -6.541 10.419 1.159 1.00 78.94 136 SER A N 1
ATOM 1080 C CA . SER A 1 136 ? -5.833 11.105 2.262 1.00 78.94 136 SER A CA 1
ATOM 1081 C C . SER A 1 136 ? -4.358 11.426 1.987 1.00 78.94 136 SER A C 1
ATOM 1083 O O . SER A 1 136 ? -3.458 10.732 2.469 1.00 78.94 136 SER A O 1
ATOM 1085 N N . PRO A 1 137 ? -4.099 12.553 1.301 1.00 86.69 137 PRO A N 1
ATOM 1086 C CA . PRO A 1 137 ? -2.762 13.125 1.186 1.00 86.69 137 PRO A CA 1
ATOM 1087 C C . PRO A 1 137 ? -2.082 13.294 2.554 1.00 86.69 137 PRO A C 1
ATOM 1089 O O . PRO A 1 137 ? -2.724 13.642 3.549 1.00 86.69 137 PRO A O 1
ATOM 1092 N N . GLY A 1 138 ? -0.774 13.033 2.608 1.00 87.31 138 GLY A N 1
ATOM 1093 C CA . GLY A 1 138 ? 0.030 13.127 3.835 1.00 87.31 138 GLY A CA 1
ATOM 1094 C C . GLY A 1 138 ? 0.026 11.876 4.725 1.00 87.31 138 GLY A C 1
ATOM 1095 O O . GLY A 1 138 ? 0.712 11.855 5.742 1.00 87.31 138 GLY A O 1
ATOM 1096 N N . TYR A 1 139 ? -0.677 10.802 4.344 1.00 89.56 139 TYR A N 1
ATOM 1097 C CA . TYR A 1 139 ? -0.657 9.517 5.067 1.00 89.56 139 TYR A CA 1
ATOM 1098 C C . TYR A 1 139 ? 0.731 8.879 5.200 1.00 89.56 139 TYR A C 1
ATOM 1100 O O . TYR A 1 139 ? 0.960 8.067 6.094 1.00 89.56 139 TYR A O 1
ATOM 1108 N N . TRP A 1 140 ? 1.648 9.217 4.296 1.00 92.12 140 TRP A N 1
ATOM 1109 C CA . TRP A 1 140 ? 2.990 8.642 4.251 1.00 92.12 140 TRP A CA 1
ATOM 1110 C C . TRP A 1 140 ? 4.057 9.517 4.909 1.00 92.12 140 TRP A C 1
ATOM 1112 O O . TRP A 1 140 ? 5.242 9.261 4.724 1.00 92.12 140 TRP A O 1
ATOM 1122 N N . HIS A 1 141 ? 3.649 10.524 5.678 1.00 91.31 141 HIS A N 1
ATOM 1123 C CA . HIS A 1 141 ? 4.552 11.266 6.553 1.00 91.31 141 HIS A CA 1
ATOM 1124 C C . HIS A 1 141 ? 4.840 10.468 7.830 1.00 91.31 141 HIS A C 1
ATOM 1126 O O . HIS A 1 141 ? 4.023 9.651 8.260 1.00 91.31 141 HIS A O 1
ATOM 1132 N N . ALA A 1 142 ? 5.983 10.718 8.464 1.00 85.81 142 ALA A N 1
ATOM 1133 C CA . ALA A 1 142 ? 6.373 10.085 9.718 1.00 85.81 142 ALA A CA 1
ATOM 1134 C C . ALA A 1 142 ? 5.402 10.423 10.863 1.00 85.81 142 ALA A C 1
ATOM 1136 O O . ALA A 1 142 ? 5.156 9.584 11.730 1.00 85.81 142 ALA A O 1
ATOM 1137 N N . ALA A 1 143 ? 4.808 11.621 10.834 1.00 85.94 143 ALA A N 1
ATOM 1138 C CA . ALA A 1 143 ? 3.737 12.059 11.730 1.00 85.94 143 ALA A CA 1
ATOM 1139 C C . ALA A 1 143 ? 2.490 12.460 10.911 1.00 85.94 143 ALA A C 1
ATOM 1141 O O . ALA A 1 143 ? 2.303 13.636 10.598 1.00 85.94 143 ALA A O 1
ATOM 1142 N N . PRO A 1 144 ? 1.658 11.492 10.487 1.00 85.94 144 PRO A N 1
ATOM 1143 C CA . PRO A 1 144 ? 0.597 11.757 9.524 1.00 85.94 144 PRO A CA 1
ATOM 1144 C C . PRO A 1 144 ? -0.694 12.245 10.210 1.00 85.94 144 PRO A C 1
ATOM 1146 O O . PRO A 1 144 ? -1.542 11.443 10.600 1.00 85.94 144 PRO A O 1
ATOM 1149 N N . ASP A 1 145 ? -0.893 13.564 10.304 1.00 88.50 145 ASP A N 1
ATOM 1150 C CA . ASP A 1 145 ? -2.094 14.183 10.910 1.00 88.50 145 ASP A CA 1
ATOM 1151 C C . ASP A 1 145 ? -3.411 13.662 10.310 1.00 88.50 145 ASP A C 1
ATOM 1153 O O . ASP A 1 145 ? -4.384 13.392 11.019 1.00 88.50 145 ASP A O 1
ATOM 1157 N N . ALA A 1 146 ? -3.440 13.484 8.984 1.00 88.50 146 ALA A N 1
ATOM 1158 C CA . ALA A 1 146 ? -4.600 12.949 8.278 1.00 88.50 146 ALA A CA 1
ATOM 1159 C C . ALA A 1 146 ? -4.947 11.529 8.746 1.00 88.50 146 ALA A C 1
ATOM 1161 O O . ALA A 1 146 ? -6.123 11.202 8.890 1.00 88.50 146 ALA A O 1
ATOM 1162 N N . TYR A 1 147 ? -3.934 10.706 9.019 1.00 90.12 147 TYR A N 1
ATOM 1163 C CA . TYR A 1 147 ? -4.124 9.360 9.546 1.00 90.12 147 TYR A CA 1
ATOM 1164 C C . TYR A 1 147 ? -4.627 9.389 10.984 1.00 90.12 147 TYR A C 1
ATOM 1166 O O . TYR A 1 147 ? -5.547 8.645 11.302 1.00 90.12 147 TYR A O 1
ATOM 1174 N N . VAL A 1 148 ? -4.068 10.251 11.838 1.00 90.69 148 VAL A N 1
ATOM 1175 C CA . VAL A 1 148 ? -4.525 10.379 13.231 1.00 90.69 148 VAL A CA 1
ATOM 1176 C C . VAL A 1 148 ? -6.013 10.730 13.258 1.00 90.69 148 VAL A C 1
ATOM 1178 O O . VAL A 1 148 ? -6.799 10.069 13.936 1.00 90.69 148 VAL A O 1
ATOM 1181 N N . ARG A 1 149 ? -6.433 11.706 12.442 1.00 90.94 149 ARG A N 1
ATOM 1182 C CA . ARG A 1 149 ? -7.850 12.055 12.271 1.00 90.94 149 ARG A CA 1
ATOM 1183 C C . ARG A 1 149 ? -8.683 10.849 11.832 1.00 90.94 149 ARG A C 1
ATOM 1185 O O . ARG A 1 149 ? -9.705 10.560 12.446 1.00 90.94 149 ARG A O 1
ATOM 1192 N N . ASP A 1 150 ? -8.271 10.163 10.772 1.00 90.19 150 ASP A N 1
ATOM 1193 C CA . ASP A 1 150 ? -9.049 9.068 10.186 1.00 90.19 150 ASP A CA 1
ATOM 1194 C C . ASP A 1 150 ? -9.093 7.834 11.118 1.00 90.19 150 ASP A C 1
ATOM 1196 O O . ASP A 1 150 ? -10.115 7.152 11.184 1.00 90.19 150 ASP A O 1
ATOM 1200 N N . ALA A 1 151 ? -8.049 7.596 11.920 1.00 90.94 151 ALA A N 1
ATOM 1201 C CA . ALA A 1 151 ? -8.031 6.588 12.981 1.00 90.94 151 ALA A CA 1
ATOM 1202 C C . ALA A 1 151 ? -9.031 6.922 14.102 1.00 90.94 151 ALA A C 1
ATOM 1204 O O . ALA A 1 151 ? -9.760 6.040 14.555 1.00 90.94 151 ALA A O 1
ATOM 1205 N N . MET A 1 152 ? -9.134 8.193 14.504 1.00 92.00 152 MET A N 1
ATOM 1206 C CA . MET A 1 152 ? -10.140 8.640 15.475 1.00 92.00 152 MET A CA 1
ATOM 1207 C C . MET A 1 152 ? -11.567 8.524 14.926 1.00 92.00 152 MET A C 1
ATOM 1209 O O . MET A 1 152 ? -12.466 8.078 15.636 1.00 92.00 152 MET A O 1
ATOM 1213 N N . VAL A 1 153 ? -11.785 8.863 13.649 1.00 90.44 153 VAL A N 1
ATOM 1214 C CA . VAL A 1 153 ? -13.079 8.644 12.976 1.00 90.44 153 VAL A CA 1
ATOM 1215 C C . VAL A 1 153 ? -13.435 7.159 12.983 1.00 90.44 153 VAL A C 1
ATOM 1217 O O . VAL A 1 153 ? -14.559 6.797 13.322 1.00 90.44 153 VAL A O 1
ATOM 1220 N N . TYR A 1 154 ? -12.475 6.293 12.660 1.00 87.38 154 TYR A N 1
ATOM 1221 C CA . TYR A 1 154 ? -12.674 4.849 12.679 1.00 87.38 154 TYR A CA 1
ATOM 1222 C C . TYR A 1 154 ? -13.027 4.328 14.079 1.00 87.38 154 TYR A C 1
ATOM 1224 O O . TYR A 1 154 ? -13.961 3.542 14.226 1.00 87.38 154 TYR A O 1
ATOM 1232 N N . ALA A 1 155 ? -12.346 4.816 15.119 1.00 89.00 155 ALA A N 1
ATOM 1233 C CA . ALA A 1 155 ? -12.663 4.482 16.504 1.00 89.00 155 ALA A CA 1
ATOM 1234 C C . ALA A 1 155 ? -14.071 4.936 16.901 1.00 89.00 155 ALA A C 1
ATOM 1236 O O . ALA A 1 155 ? -14.812 4.174 17.519 1.00 89.00 155 ALA A O 1
ATOM 1237 N N . ARG A 1 156 ? -14.486 6.134 16.476 1.00 90.88 156 ARG A N 1
ATOM 1238 C CA . ARG A 1 156 ? -15.841 6.622 16.734 1.00 90.88 156 ARG A CA 1
ATOM 1239 C C . ARG A 1 156 ? -16.908 5.772 16.042 1.00 90.88 156 ARG A C 1
ATOM 1241 O O . ARG A 1 156 ? -17.922 5.440 16.648 1.00 90.88 156 ARG A O 1
ATOM 1248 N N . LEU A 1 157 ? -16.667 5.374 14.793 1.00 86.88 157 LEU A N 1
ATOM 1249 C CA . LEU A 1 157 ? -17.547 4.450 14.074 1.00 86.88 157 LEU A CA 1
ATOM 1250 C C . LEU A 1 157 ? -17.631 3.088 14.779 1.00 86.88 157 LEU A C 1
ATOM 1252 O O . LEU A 1 157 ? -18.709 2.493 14.827 1.00 86.88 157 LEU A O 1
ATOM 1256 N N . ALA A 1 158 ? -16.522 2.610 15.351 1.00 85.38 158 ALA A N 1
ATOM 1257 C CA . ALA A 1 158 ? -16.499 1.390 16.150 1.00 85.38 158 ALA A CA 1
ATOM 1258 C C . ALA A 1 158 ? -17.343 1.526 17.425 1.00 85.38 158 ALA A C 1
ATOM 1260 O O . ALA A 1 158 ? -18.132 0.636 17.712 1.00 85.38 158 ALA A O 1
ATOM 1261 N N . GLU A 1 159 ? -17.256 2.643 18.151 1.00 89.69 159 GLU A N 1
ATOM 1262 C CA . GLU A 1 159 ? -18.107 2.900 19.326 1.00 89.69 159 GLU A CA 1
ATOM 1263 C C . GLU A 1 159 ? -19.602 2.890 18.979 1.00 89.69 159 GLU A C 1
ATOM 1265 O O . GLU A 1 159 ? -20.415 2.351 19.726 1.00 89.69 159 GLU A O 1
ATOM 1270 N N . GLU A 1 160 ? -19.973 3.478 17.840 1.00 88.88 160 GLU A N 1
ATOM 1271 C CA . GLU A 1 160 ? -21.373 3.615 17.429 1.00 88.88 160 GLU A CA 1
ATOM 1272 C C . GLU A 1 160 ? -21.980 2.318 16.881 1.00 88.88 160 GLU A C 1
ATOM 1274 O O . GLU A 1 160 ? -23.190 2.107 16.990 1.00 88.88 160 GLU A O 1
ATOM 1279 N N . ARG A 1 161 ? -21.171 1.469 16.237 1.00 83.19 161 ARG A N 1
ATOM 1280 C CA . ARG A 1 161 ? -21.659 0.300 15.483 1.00 83.19 161 ARG A CA 1
ATOM 1281 C C . ARG A 1 161 ? -21.232 -1.040 16.072 1.00 83.19 161 ARG A C 1
ATOM 1283 O O . ARG A 1 161 ? -21.943 -2.021 15.878 1.00 83.19 161 ARG A O 1
ATOM 1290 N N . GLU A 1 162 ? -20.110 -1.074 16.785 1.00 85.50 162 GLU A N 1
ATOM 1291 C CA . GLU A 1 162 ? -19.482 -2.259 17.386 1.00 85.50 162 GLU A CA 1
ATOM 1292 C C . GLU A 1 162 ? -19.073 -2.000 18.855 1.00 85.50 162 GLU A C 1
ATOM 1294 O O . GLU A 1 162 ? -17.902 -2.173 19.215 1.00 85.50 162 GLU A O 1
ATOM 1299 N N . PRO A 1 163 ? -20.007 -1.572 19.729 1.00 89.12 163 PRO A N 1
ATOM 1300 C CA . PRO A 1 163 ? -19.678 -1.070 21.066 1.00 89.12 163 PRO A CA 1
ATOM 1301 C C . PRO A 1 163 ? -18.936 -2.091 21.940 1.00 89.12 163 PRO A C 1
ATOM 1303 O O . PRO A 1 163 ? -18.092 -1.711 22.748 1.00 89.12 163 PRO A O 1
ATOM 1306 N N . GLU A 1 164 ? -19.197 -3.388 21.757 1.00 87.56 164 GLU A N 1
ATOM 1307 C CA . GLU A 1 164 ? -18.497 -4.465 22.470 1.00 87.56 164 GLU A CA 1
ATOM 1308 C C . GLU A 1 164 ? -17.006 -4.515 22.108 1.00 87.56 164 GLU A C 1
ATOM 1310 O O . GLU A 1 164 ? -16.150 -4.607 22.988 1.00 87.56 164 GLU A O 1
ATOM 1315 N N . VAL A 1 165 ? -16.675 -4.387 20.819 1.00 84.38 165 VAL A N 1
ATOM 1316 C CA . VAL A 1 165 ? -15.284 -4.374 20.346 1.00 84.38 165 VAL A CA 1
ATOM 1317 C C . VAL A 1 165 ? -14.580 -3.099 20.792 1.00 84.38 165 VAL A C 1
ATOM 1319 O O . VAL A 1 165 ? -13.442 -3.154 21.259 1.00 84.38 165 VAL A O 1
ATOM 1322 N N . ALA A 1 166 ? -15.262 -1.956 20.700 1.00 87.25 166 ALA A N 1
ATOM 1323 C CA . ALA A 1 166 ? -14.730 -0.685 21.180 1.00 87.25 166 ALA A CA 1
ATOM 1324 C C . ALA A 1 166 ? -14.397 -0.745 22.681 1.00 87.25 166 ALA A C 1
ATOM 1326 O O . ALA A 1 166 ? -13.310 -0.329 23.083 1.00 87.25 166 ALA A O 1
ATOM 1327 N N . ALA A 1 167 ? -15.273 -1.342 23.497 1.00 87.25 167 ALA A N 1
ATOM 1328 C CA . ALA A 1 167 ? -15.029 -1.528 24.925 1.00 87.25 167 ALA A CA 1
ATOM 1329 C C . ALA A 1 167 ? -13.807 -2.420 25.197 1.00 87.25 167 ALA A C 1
ATOM 1331 O O . ALA A 1 167 ? -13.000 -2.093 26.065 1.00 87.25 167 ALA A O 1
ATOM 1332 N N . LEU A 1 168 ? -13.622 -3.509 24.440 1.00 86.06 168 LEU A N 1
ATOM 1333 C CA . LEU A 1 168 ? -12.442 -4.374 24.564 1.00 86.06 168 LEU A CA 1
ATOM 1334 C C . LEU A 1 168 ? -11.141 -3.631 24.231 1.00 86.06 168 LEU A C 1
ATOM 1336 O O . LEU A 1 168 ? -10.154 -3.761 24.955 1.00 86.06 168 LEU A O 1
ATOM 1340 N N . LEU A 1 169 ? -11.136 -2.829 23.162 1.00 85.19 169 LEU A N 1
ATOM 1341 C CA . LEU A 1 169 ? -9.973 -2.022 22.778 1.00 85.19 169 LEU A CA 1
ATOM 1342 C C . LEU A 1 169 ? -9.637 -0.972 23.847 1.00 85.19 169 LEU A C 1
ATOM 1344 O O . LEU A 1 169 ? -8.467 -0.808 24.196 1.00 85.19 169 LEU A O 1
ATOM 1348 N N . GLN A 1 170 ? -10.656 -0.313 24.410 1.00 86.62 170 GLN A N 1
ATOM 1349 C CA . GLN A 1 170 ? -10.492 0.649 25.503 1.00 86.62 170 GLN A CA 1
ATOM 1350 C C . GLN A 1 170 ? -9.962 -0.019 26.780 1.00 86.62 170 GLN A C 1
ATOM 1352 O O . GLN A 1 170 ? -9.024 0.491 27.388 1.00 86.62 170 GLN A O 1
ATOM 1357 N N . GLN A 1 171 ? -10.500 -1.182 27.165 1.00 87.00 171 GLN A N 1
ATOM 1358 C CA . GLN A 1 171 ? -10.022 -1.957 28.320 1.00 87.00 171 GLN A CA 1
ATOM 1359 C C . GLN A 1 171 ? -8.572 -2.424 28.152 1.00 87.00 171 GLN A C 1
ATOM 1361 O O . GLN A 1 171 ? -7.822 -2.476 29.124 1.00 87.00 171 GLN A O 1
ATOM 1366 N N . ALA A 1 172 ? -8.164 -2.733 26.920 1.00 85.12 172 ALA A N 1
ATOM 1367 C CA . ALA A 1 172 ? -6.788 -3.075 26.580 1.00 85.12 172 ALA A CA 1
ATOM 1368 C C . ALA A 1 172 ? -5.857 -1.850 26.470 1.00 85.12 172 ALA A C 1
ATOM 1370 O O . ALA A 1 172 ? -4.685 -2.011 26.126 1.00 85.12 172 ALA A O 1
ATOM 1371 N N . CYS A 1 173 ? -6.358 -0.636 26.739 1.00 87.25 173 CYS A N 1
ATOM 1372 C CA . CYS A 1 173 ? -5.633 0.628 26.593 1.00 87.25 173 CYS A CA 1
ATOM 1373 C C . CYS A 1 173 ? -5.032 0.821 25.186 1.00 87.25 173 CYS A C 1
ATOM 1375 O O . CYS A 1 173 ? -3.960 1.411 25.034 1.00 87.25 173 CYS A O 1
ATOM 1377 N N . LEU A 1 174 ? -5.702 0.307 24.148 1.00 85.75 174 LEU A N 1
ATOM 1378 C CA . LEU A 1 174 ? -5.255 0.432 22.764 1.00 85.75 174 LEU A CA 1
ATOM 1379 C C . LEU A 1 174 ? -5.780 1.727 22.153 1.00 85.75 174 LEU A C 1
ATOM 1381 O O . LEU A 1 174 ? -6.979 1.888 21.927 1.00 85.75 174 LEU A O 1
ATOM 1385 N N . VAL A 1 175 ? -4.860 2.633 21.830 1.00 88.19 175 VAL A N 1
ATOM 1386 C CA . VAL A 1 175 ? -5.189 3.840 21.068 1.00 88.19 175 VAL A CA 1
ATOM 1387 C C . VAL A 1 175 ? -5.460 3.486 19.596 1.00 88.19 175 VAL A C 1
ATOM 1389 O O . VAL A 1 175 ? -4.810 2.573 19.069 1.00 88.19 175 VAL A O 1
ATOM 1392 N N . PRO A 1 176 ? -6.392 4.174 18.911 1.00 87.94 176 PRO A N 1
ATOM 1393 C CA . PRO A 1 176 ? -6.736 3.910 17.509 1.00 87.94 176 PRO A CA 1
ATOM 1394 C C . PRO A 1 176 ? -5.533 3.831 16.574 1.00 87.94 176 PRO A C 1
ATOM 1396 O O . PRO A 1 176 ? -5.431 2.952 15.715 1.00 87.94 176 PRO A O 1
ATOM 1399 N N . GLU A 1 177 ? -4.564 4.702 16.811 1.00 88.25 177 GLU A N 1
ATOM 1400 C CA . GLU A 1 177 ? -3.350 4.825 16.029 1.00 88.25 177 GLU A CA 1
ATOM 1401 C C . GLU A 1 177 ? -2.441 3.588 16.139 1.00 88.25 177 GLU A C 1
ATOM 1403 O O . GLU A 1 177 ? -1.627 3.322 15.250 1.00 88.25 177 GLU A O 1
ATOM 1408 N N . ALA A 1 178 ? -2.564 2.805 17.213 1.00 83.06 178 ALA A N 1
ATOM 1409 C CA . ALA A 1 178 ? -1.744 1.619 17.419 1.00 83.06 178 ALA A CA 1
ATOM 1410 C C . ALA A 1 178 ? -2.192 0.445 16.533 1.00 83.06 178 ALA A C 1
ATOM 1412 O O . ALA A 1 178 ? -1.349 -0.323 16.064 1.00 83.06 178 ALA A O 1
ATOM 1413 N N . TYR A 1 179 ? -3.497 0.305 16.270 1.00 81.50 179 TYR A N 1
ATOM 1414 C CA . TYR A 1 179 ? -4.031 -0.813 15.483 1.00 81.50 179 TYR A CA 1
ATOM 1415 C C . TYR A 1 179 ? -4.396 -0.432 14.041 1.00 81.50 179 TYR A C 1
ATOM 1417 O O . TYR A 1 179 ? -4.259 -1.269 13.147 1.00 81.50 179 TYR A O 1
ATOM 1425 N N . ALA A 1 180 ? -4.792 0.818 13.778 1.00 86.06 180 ALA A N 1
ATOM 1426 C CA . ALA A 1 180 ? -5.269 1.236 12.460 1.00 86.06 180 ALA A CA 1
ATOM 1427 C C . ALA A 1 180 ? -4.144 1.444 11.427 1.00 86.06 180 ALA A C 1
ATOM 1429 O O . ALA A 1 180 ? -4.393 1.361 10.224 1.00 86.06 180 ALA A O 1
ATOM 1430 N N . SER A 1 181 ? -2.897 1.669 11.856 1.00 84.25 181 SER A N 1
ATOM 1431 C CA . SER A 1 181 ? -1.775 2.044 10.971 1.00 84.25 181 SER A CA 1
ATOM 1432 C C . SER A 1 181 ? -1.530 1.016 9.868 1.00 84.25 181 SER A C 1
ATOM 1434 O O . SER A 1 181 ? -1.373 1.358 8.694 1.00 84.25 181 SER A O 1
ATOM 1436 N N . LYS A 1 182 ? -1.563 -0.272 10.223 1.00 84.06 182 LYS A N 1
ATOM 1437 C CA . LYS A 1 182 ? -1.393 -1.376 9.268 1.00 84.06 182 LYS A CA 1
ATOM 1438 C C . LYS A 1 182 ? -2.596 -1.559 8.343 1.00 84.06 182 LYS A C 1
ATOM 1440 O O . LYS A 1 182 ? -2.440 -2.169 7.288 1.00 84.06 182 LYS A O 1
ATOM 1445 N N . TRP A 1 183 ? -3.772 -1.072 8.727 1.00 87.38 183 TRP A N 1
ATOM 1446 C CA . TRP A 1 183 ? -5.009 -1.232 7.959 1.00 87.38 183 TRP A CA 1
ATOM 1447 C C . TRP A 1 183 ? -5.208 -0.086 6.975 1.00 87.38 183 TRP A C 1
ATOM 1449 O O . TRP A 1 183 ? -5.535 -0.320 5.813 1.00 87.38 183 TRP A O 1
ATOM 1459 N N . LEU A 1 184 ? -4.964 1.139 7.438 1.00 87.25 184 LEU A N 1
ATOM 1460 C CA . LEU A 1 184 ? -5.232 2.359 6.689 1.00 87.25 184 LEU A CA 1
ATOM 1461 C C . LEU A 1 184 ? -4.006 2.825 5.900 1.00 87.25 184 LEU A C 1
ATOM 1463 O O . LEU A 1 184 ? -4.113 3.045 4.700 1.00 87.25 184 LEU A O 1
ATOM 1467 N N . ILE A 1 185 ? -2.828 2.923 6.530 1.00 89.19 185 ILE A N 1
ATOM 1468 C CA . ILE A 1 185 ? -1.620 3.406 5.837 1.00 89.19 185 ILE A CA 1
ATOM 1469 C C . ILE A 1 185 ? -0.991 2.296 4.993 1.00 89.19 185 ILE A C 1
ATOM 1471 O O . ILE A 1 185 ? -0.526 2.543 3.888 1.00 89.19 185 ILE A O 1
ATOM 1475 N N . GLY A 1 186 ? -0.953 1.069 5.519 1.00 90.44 186 GLY A N 1
ATOM 1476 C CA . GLY A 1 186 ? -0.352 -0.090 4.848 1.00 90.44 186 GLY A CA 1
ATOM 1477 C C . GLY A 1 186 ? -1.315 -0.932 4.009 1.00 90.44 186 GLY A C 1
ATOM 1478 O O . GLY A 1 186 ? -0.936 -2.034 3.617 1.00 90.44 186 GLY A O 1
ATOM 1479 N N . LEU A 1 187 ? -2.561 -0.478 3.819 1.00 91.50 187 LEU A N 1
ATOM 1480 C CA . LEU A 1 187 ? -3.640 -1.173 3.098 1.00 91.50 187 LEU A CA 1
ATOM 1481 C C . LEU A 1 187 ? -3.750 -2.679 3.398 1.00 91.50 187 LEU A C 1
ATOM 1483 O O . LEU A 1 187 ? -3.973 -3.493 2.506 1.00 91.50 187 LEU A O 1
ATOM 1487 N N . CYS A 1 188 ? -3.561 -3.072 4.661 1.00 90.94 188 CYS A N 1
ATOM 1488 C CA . CYS A 1 188 ? -3.633 -4.461 5.115 1.00 90.94 188 CYS A CA 1
ATOM 1489 C C . CYS A 1 188 ? -2.621 -5.446 4.487 1.00 90.94 188 CYS A C 1
ATOM 1491 O O . CYS A 1 188 ? -2.746 -6.650 4.733 1.00 90.94 188 CYS A O 1
ATOM 1493 N N . VAL A 1 189 ? -1.595 -4.992 3.754 1.00 91.50 189 VAL A N 1
ATOM 1494 C CA . VAL A 1 189 ? -0.632 -5.860 3.032 1.00 91.50 189 VAL A CA 1
ATOM 1495 C C . VAL A 1 189 ? 0.020 -6.906 3.947 1.00 91.50 189 VAL A C 1
ATOM 1497 O O . VAL A 1 189 ? 0.141 -8.078 3.595 1.00 91.50 189 VAL A O 1
ATOM 1500 N N . HIS A 1 190 ? 0.370 -6.523 5.179 1.00 86.81 190 HIS A N 1
ATOM 1501 C CA . HIS A 1 190 ? 0.920 -7.434 6.192 1.00 86.81 190 HIS A CA 1
ATOM 1502 C C . HIS A 1 190 ? -0.097 -7.877 7.245 1.00 86.81 190 HIS A C 1
ATOM 1504 O O . HIS A 1 190 ? 0.285 -8.227 8.367 1.00 86.81 190 HIS A O 1
ATOM 1510 N N . VAL A 1 191 ? -1.380 -7.873 6.908 1.00 87.56 191 VAL A N 1
ATOM 1511 C CA . VAL A 1 191 ? -2.456 -8.266 7.820 1.00 87.56 191 VAL A CA 1
ATOM 1512 C C . VAL A 1 191 ? -3.295 -9.367 7.189 1.00 87.56 191 VAL A C 1
ATOM 1514 O O . VAL A 1 191 ? -3.388 -10.453 7.765 1.00 87.56 191 VAL A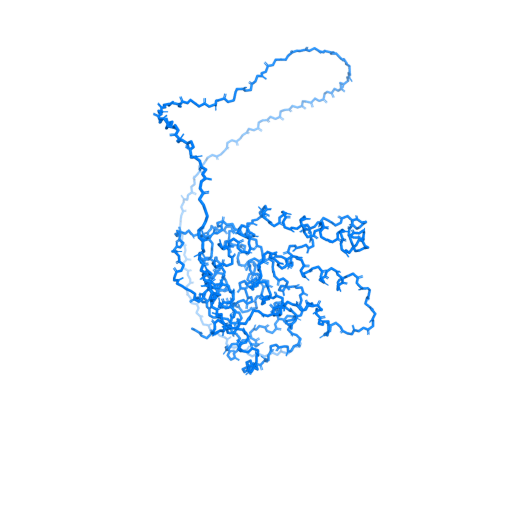 O 1
ATOM 1517 N N . LEU A 1 192 ? -3.839 -9.124 5.995 1.00 89.44 192 LEU A N 1
ATOM 1518 C CA . LEU A 1 192 ? -4.793 -10.019 5.346 1.00 89.44 192 LEU A CA 1
ATOM 1519 C C . LEU A 1 192 ? -4.110 -11.110 4.499 1.00 89.44 192 LEU A C 1
ATOM 1521 O O . LEU A 1 192 ? -3.026 -10.888 3.954 1.00 89.44 192 LEU A O 1
ATOM 1525 N N . PRO A 1 193 ? -4.727 -12.302 4.365 1.00 91.56 193 PRO A N 1
ATOM 1526 C CA . PRO A 1 193 ? -4.348 -13.262 3.329 1.00 91.56 193 PRO A CA 1
ATOM 1527 C C . PRO A 1 193 ? -4.594 -12.663 1.941 1.00 91.56 193 PRO A C 1
ATOM 1529 O O . PRO A 1 193 ? -5.537 -11.891 1.773 1.00 91.56 193 PRO A O 1
ATOM 1532 N N . PHE A 1 194 ? -3.797 -13.049 0.940 1.00 92.31 194 PHE A N 1
ATOM 1533 C CA . PHE A 1 194 ? -3.798 -12.392 -0.379 1.00 92.31 194 PHE A CA 1
ATOM 1534 C C . PHE A 1 194 ? -5.185 -12.319 -1.023 1.00 92.31 194 PHE A C 1
ATOM 1536 O O . PHE A 1 194 ? -5.554 -11.288 -1.572 1.00 92.31 194 PHE A O 1
ATOM 1543 N N . ARG A 1 195 ? -6.000 -13.367 -0.867 1.00 90.81 195 ARG A N 1
ATOM 1544 C CA . ARG A 1 195 ? -7.381 -13.358 -1.355 1.00 90.81 195 ARG A CA 1
ATOM 1545 C C . ARG A 1 195 ? -8.198 -12.179 -0.815 1.00 90.81 195 ARG A C 1
ATOM 1547 O O . ARG A 1 195 ? -8.813 -11.470 -1.596 1.00 90.81 195 ARG A O 1
ATOM 1554 N N . ALA A 1 196 ? -8.193 -11.975 0.502 1.00 90.19 196 ALA A N 1
ATOM 1555 C CA . ALA A 1 196 ? -8.920 -10.874 1.135 1.00 90.19 196 ALA A CA 1
ATOM 1556 C C . ALA A 1 196 ? -8.202 -9.529 0.945 1.00 90.19 196 ALA A C 1
ATOM 1558 O O . ALA A 1 196 ? -8.850 -8.491 0.864 1.00 90.19 196 ALA A O 1
ATOM 1559 N N . LEU A 1 197 ? -6.869 -9.547 0.856 1.00 92.19 197 LEU A N 1
ATOM 1560 C CA . LEU A 1 197 ? -6.060 -8.365 0.580 1.00 92.19 197 LEU A CA 1
ATOM 1561 C C . LEU A 1 197 ? -6.421 -7.747 -0.772 1.00 92.19 197 LEU A C 1
ATOM 1563 O O . LEU A 1 197 ? -6.569 -6.538 -0.848 1.00 92.19 197 LEU A O 1
ATOM 1567 N N . PHE A 1 198 ? -6.584 -8.554 -1.821 1.00 94.06 198 PHE A N 1
ATOM 1568 C CA . PHE A 1 198 ? -6.904 -8.044 -3.156 1.00 94.06 198 PHE A CA 1
ATOM 1569 C C . PHE A 1 198 ? -8.291 -7.402 -3.182 1.00 94.06 198 PHE A C 1
ATOM 1571 O O . PHE A 1 198 ? -8.429 -6.295 -3.690 1.00 94.06 198 PHE A O 1
ATOM 1578 N N . ASP A 1 199 ? -9.284 -8.040 -2.553 1.00 91.44 199 ASP A N 1
ATOM 1579 C CA . ASP A 1 199 ? -10.624 -7.459 -2.399 1.00 91.44 199 ASP A CA 1
ATOM 1580 C C . ASP A 1 199 ? -10.566 -6.124 -1.625 1.00 91.44 199 ASP A C 1
ATOM 1582 O O . ASP A 1 199 ? -11.210 -5.144 -2.001 1.00 91.44 199 ASP A O 1
ATOM 1586 N N . TYR A 1 200 ? -9.759 -6.061 -0.560 1.00 92.00 200 TYR A N 1
ATOM 1587 C CA . TYR A 1 200 ? -9.588 -4.851 0.243 1.00 92.00 200 TYR A CA 1
ATOM 1588 C C . TYR A 1 200 ? -8.867 -3.733 -0.518 1.00 92.00 200 TYR A C 1
ATOM 1590 O O . TYR A 1 200 ? -9.281 -2.578 -0.441 1.00 92.00 200 TYR A O 1
ATOM 1598 N N . VAL A 1 201 ? -7.802 -4.050 -1.258 1.00 94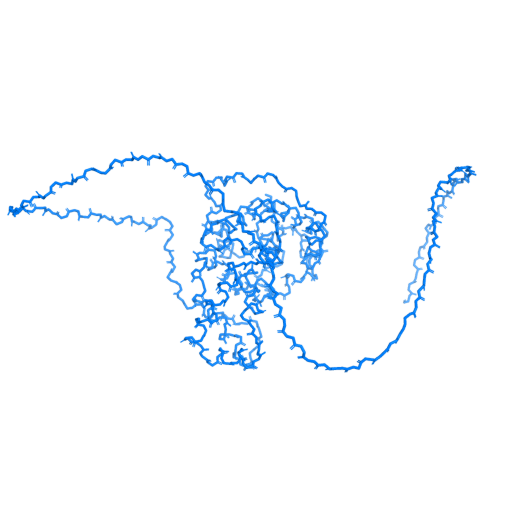.06 201 VAL A N 1
ATOM 1599 C CA . VAL A 1 201 ? -7.052 -3.068 -2.052 1.00 94.06 201 VAL A CA 1
ATOM 1600 C C . VAL A 1 201 ? -7.918 -2.531 -3.183 1.00 94.06 201 VAL A C 1
ATOM 1602 O O . VAL A 1 201 ? -7.968 -1.321 -3.353 1.00 94.06 201 VAL A O 1
ATOM 1605 N N . GLU A 1 202 ? -8.672 -3.373 -3.890 1.00 94.38 202 GLU A N 1
ATOM 1606 C CA . GLU A 1 202 ? -9.631 -2.922 -4.908 1.00 94.38 202 GLU A CA 1
ATOM 1607 C C . GLU A 1 202 ? -10.658 -1.950 -4.331 1.00 94.38 202 GLU A C 1
ATOM 1609 O O . GLU A 1 202 ? -10.821 -0.848 -4.852 1.00 94.38 202 GLU A O 1
ATOM 1614 N N . ALA A 1 203 ? -11.281 -2.308 -3.206 1.00 92.12 203 ALA A N 1
ATOM 1615 C CA . ALA A 1 203 ? -12.215 -1.422 -2.521 1.00 92.12 203 ALA A CA 1
ATOM 1616 C C . ALA A 1 203 ? -11.533 -0.125 -2.046 1.00 92.12 203 ALA A C 1
ATOM 1618 O O . ALA A 1 203 ? -12.132 0.947 -2.111 1.00 92.12 203 ALA A O 1
ATOM 1619 N N . SER A 1 204 ? -10.271 -0.193 -1.611 1.00 92.19 204 SER A N 1
ATOM 1620 C CA . SER A 1 204 ? -9.480 0.984 -1.226 1.00 92.19 204 SER A CA 1
ATOM 1621 C C . SER A 1 204 ? -9.222 1.903 -2.415 1.00 92.19 204 SER A C 1
ATOM 1623 O O . SER A 1 204 ? -9.401 3.112 -2.292 1.00 92.19 204 SER A O 1
ATOM 1625 N N . LEU A 1 205 ? -8.846 1.343 -3.567 1.00 94.44 205 LEU A N 1
ATOM 1626 C CA . LEU A 1 205 ? -8.639 2.084 -4.808 1.00 94.44 205 LEU A CA 1
ATOM 1627 C C . LEU A 1 205 ? -9.960 2.665 -5.326 1.00 94.44 205 LEU A C 1
ATOM 1629 O O . LEU A 1 205 ? -9.979 3.781 -5.824 1.00 94.44 205 LEU A O 1
ATOM 1633 N N . GLU A 1 206 ? -11.088 1.975 -5.170 1.00 92.56 206 GLU A N 1
ATOM 1634 C CA . GLU A 1 206 ? -12.391 2.464 -5.632 1.00 92.56 206 GLU A CA 1
ATOM 1635 C C . GLU A 1 206 ? -12.993 3.536 -4.709 1.00 92.56 206 GLU A C 1
ATOM 1637 O O . GLU A 1 206 ? -13.545 4.521 -5.203 1.00 92.56 206 GLU A O 1
ATOM 1642 N N . LEU A 1 207 ? -12.854 3.404 -3.389 1.00 90.00 207 LEU A N 1
ATOM 1643 C CA . LEU A 1 207 ? -13.574 4.234 -2.412 1.00 90.00 207 LEU A CA 1
ATOM 1644 C C . LEU A 1 207 ? -12.705 5.277 -1.701 1.00 90.00 207 LEU A C 1
ATOM 1646 O O . LEU A 1 207 ? -13.229 6.281 -1.216 1.00 90.00 207 LEU A O 1
ATOM 1650 N N . GLY A 1 208 ? -11.393 5.055 -1.607 1.00 89.31 208 GLY A N 1
ATOM 1651 C CA . GLY A 1 208 ? -10.499 5.876 -0.790 1.00 89.31 208 GLY A CA 1
ATOM 1652 C C . GLY A 1 208 ? -10.959 5.967 0.666 1.00 89.31 208 GLY A C 1
ATOM 1653 O O . GLY A 1 208 ? -11.319 4.959 1.272 1.00 89.31 208 GLY A O 1
ATOM 1654 N N . ARG A 1 209 ? -11.007 7.180 1.231 1.00 86.31 209 ARG A N 1
ATOM 1655 C CA . ARG A 1 209 ? -11.473 7.440 2.607 1.00 86.31 209 ARG A CA 1
ATOM 1656 C C . ARG A 1 209 ? -12.870 6.900 2.904 1.00 86.31 209 ARG A C 1
ATOM 1658 O O . ARG A 1 209 ? -13.156 6.576 4.055 1.00 86.31 209 ARG A O 1
ATOM 1665 N N . ALA A 1 210 ? -13.741 6.779 1.901 1.00 84.56 210 ALA A N 1
ATOM 1666 C CA . ALA A 1 210 ? -15.078 6.228 2.110 1.00 84.56 210 ALA A CA 1
ATOM 1667 C C . ALA A 1 210 ? -15.048 4.745 2.536 1.00 84.56 210 ALA A C 1
ATOM 1669 O O . ALA A 1 210 ? -16.046 4.247 3.049 1.00 84.56 210 ALA A O 1
ATOM 1670 N N . LEU A 1 211 ? -13.904 4.057 2.405 1.00 83.75 211 LEU A N 1
ATOM 1671 C CA . LEU A 1 211 ? -13.694 2.696 2.899 1.00 83.75 211 LEU A CA 1
ATOM 1672 C C . LEU A 1 211 ? -13.743 2.586 4.434 1.00 83.75 211 LEU A C 1
ATOM 1674 O O . LEU A 1 211 ? -13.972 1.493 4.951 1.00 83.75 211 LEU A O 1
ATOM 1678 N N . LEU A 1 212 ? -13.555 3.675 5.189 1.00 79.44 212 LEU A N 1
ATOM 1679 C CA . LEU A 1 212 ? -13.557 3.628 6.661 1.00 79.44 212 LEU A CA 1
ATOM 1680 C C . LEU A 1 212 ? -14.853 3.030 7.236 1.00 79.44 212 LEU A C 1
ATOM 1682 O O . LEU A 1 212 ? -14.805 2.276 8.202 1.00 79.44 212 LEU A O 1
ATOM 1686 N N . GLU A 1 213 ? -15.999 3.297 6.609 1.00 70.25 213 GLU A N 1
ATOM 1687 C CA . GLU A 1 213 ? -17.289 2.742 7.033 1.00 70.25 213 GLU A CA 1
ATOM 1688 C C . GLU A 1 213 ? -17.383 1.219 6.779 1.00 70.25 213 GLU A C 1
ATOM 1690 O O . GLU A 1 213 ? -17.544 0.469 7.752 1.00 70.25 213 GLU A O 1
ATOM 1695 N N . PRO A 1 214 ? -17.214 0.702 5.543 1.00 65.25 214 PRO A N 1
ATOM 1696 C CA . PRO A 1 214 ? -17.320 -0.735 5.271 1.00 65.25 214 PRO A CA 1
ATOM 1697 C C . PRO A 1 214 ? -16.176 -1.552 5.894 1.00 65.25 214 PRO A C 1
ATOM 1699 O O . PRO A 1 214 ? -16.359 -2.729 6.231 1.00 65.25 214 PRO A O 1
ATOM 1702 N N . SER A 1 215 ? -15.006 -0.943 6.113 1.00 67.25 215 SER A N 1
ATOM 1703 C CA . SER A 1 215 ? -13.859 -1.602 6.752 1.00 67.25 215 SER A CA 1
ATOM 1704 C C . SER A 1 215 ? -14.040 -1.854 8.252 1.00 67.25 215 SER A C 1
ATOM 1706 O O . SER A 1 215 ? -13.211 -2.544 8.842 1.00 67.25 215 SER A O 1
ATOM 1708 N N . ARG A 1 216 ? -15.140 -1.417 8.886 1.00 70.25 216 ARG A N 1
ATOM 1709 C CA . ARG A 1 216 ? -15.495 -1.836 10.260 1.00 70.25 216 ARG A CA 1
ATOM 1710 C C . ARG A 1 216 ? -15.638 -3.355 10.410 1.00 70.25 216 ARG A C 1
ATOM 1712 O O . ARG A 1 216 ? -15.426 -3.898 11.486 1.00 70.25 216 ARG A O 1
ATOM 1719 N N . SER A 1 217 ? -15.964 -4.054 9.320 1.00 68.38 217 SER A N 1
ATOM 1720 C CA . SER A 1 217 ? -16.009 -5.521 9.283 1.00 68.38 217 SER A CA 1
ATOM 1721 C C . SER A 1 217 ? -14.664 -6.165 9.650 1.00 68.38 217 SER A C 1
ATOM 1723 O O . SER A 1 217 ? -14.655 -7.285 10.161 1.00 68.38 217 SER A O 1
ATOM 1725 N N . LEU A 1 218 ? -13.540 -5.449 9.477 1.00 72.88 218 LEU A N 1
ATOM 1726 C CA . LEU A 1 218 ? -12.230 -5.874 9.977 1.00 72.88 218 LEU A CA 1
ATOM 1727 C C . LEU A 1 218 ? -12.237 -6.020 11.501 1.00 72.88 218 LEU A C 1
ATOM 1729 O O . LEU A 1 218 ? -11.768 -7.036 12.002 1.00 72.88 218 LEU A O 1
ATOM 1733 N N . LEU A 1 219 ? -12.802 -5.056 12.235 1.00 69.31 219 LEU A N 1
ATOM 1734 C CA . LEU A 1 219 ? -12.859 -5.101 13.700 1.00 69.31 219 LEU A CA 1
ATOM 1735 C C . LEU A 1 219 ? -13.614 -6.332 14.193 1.00 69.31 219 LEU A C 1
ATOM 1737 O O . LEU A 1 219 ? -13.086 -7.050 15.037 1.00 69.31 219 LEU A O 1
ATOM 1741 N N . ARG A 1 220 ? -14.784 -6.623 13.608 1.00 65.88 220 ARG A N 1
ATOM 1742 C CA . ARG A 1 220 ? -15.542 -7.846 13.919 1.00 65.88 220 ARG A CA 1
ATOM 1743 C C . ARG A 1 220 ? -14.731 -9.108 13.639 1.00 65.88 220 ARG A C 1
ATOM 1745 O O . ARG A 1 220 ? -14.637 -9.991 14.484 1.00 65.88 220 ARG A O 1
ATOM 1752 N N . ALA A 1 221 ? -14.111 -9.180 12.462 1.00 67.62 221 ALA A N 1
ATOM 1753 C CA . ALA A 1 221 ? -13.320 -10.341 12.063 1.00 67.62 221 ALA A CA 1
ATOM 1754 C C . ALA A 1 221 ? -12.106 -10.582 12.982 1.00 67.62 221 ALA A C 1
ATOM 1756 O O . ALA A 1 221 ? -11.648 -11.718 13.101 1.00 67.62 221 ALA A O 1
ATOM 1757 N N . PHE A 1 222 ? -11.583 -9.533 13.627 1.00 65.50 222 PHE A N 1
ATOM 1758 C CA . PHE A 1 222 ? -10.500 -9.640 14.606 1.00 65.50 222 PHE A CA 1
ATOM 1759 C C . PHE A 1 222 ? -10.978 -9.799 16.057 1.00 65.50 222 PHE A C 1
ATOM 1761 O O . PHE A 1 222 ? -10.175 -10.221 16.889 1.00 65.50 222 PHE A O 1
ATOM 1768 N N . SER A 1 223 ? -12.240 -9.487 16.371 1.00 60.31 223 SER A N 1
ATOM 1769 C CA . SER A 1 223 ? -12.808 -9.620 17.718 1.00 60.31 223 SER A CA 1
ATOM 1770 C C . SER A 1 223 ? -13.444 -10.981 17.995 1.00 60.31 223 SER A C 1
ATOM 1772 O O . SER A 1 223 ? -13.607 -11.344 19.158 1.00 60.31 223 SER A O 1
ATOM 1774 N N . GLU A 1 224 ? -13.822 -11.743 16.964 1.00 57.28 224 GLU A N 1
ATOM 1775 C CA . GLU A 1 224 ? -14.355 -13.093 17.157 1.00 57.28 224 GLU A CA 1
ATOM 1776 C C . GLU A 1 224 ? -13.266 -14.040 17.707 1.00 57.28 224 GLU A C 1
ATOM 1778 O O . GLU A 1 224 ? -12.194 -14.173 17.101 1.00 57.28 224 GLU A O 1
ATOM 1783 N N . PRO A 1 225 ? -13.499 -14.729 18.846 1.00 42.66 225 PRO A N 1
ATOM 1784 C CA . PRO A 1 225 ? -12.581 -15.758 19.313 1.00 42.66 225 PRO A CA 1
ATOM 1785 C C . PRO A 1 225 ? -12.497 -16.879 18.264 1.00 42.66 225 PRO A C 1
ATOM 1787 O O . PRO A 1 225 ? -13.500 -17.194 17.619 1.00 42.66 225 PRO A O 1
ATOM 1790 N N . PRO A 1 226 ? -11.322 -17.506 18.073 1.00 41.50 226 PRO A N 1
ATOM 1791 C CA . PRO A 1 226 ? -11.113 -18.501 17.031 1.00 41.50 226 PRO A CA 1
ATOM 1792 C C . PRO A 1 226 ? -11.907 -19.774 17.347 1.00 41.50 226 PRO A C 1
ATOM 1794 O O . PRO A 1 226 ? -11.389 -20.723 17.933 1.00 41.50 226 PRO A O 1
ATOM 1797 N N . LEU A 1 227 ? -13.173 -19.822 16.943 1.00 33.16 227 LEU A N 1
ATOM 1798 C CA . LEU A 1 227 ? -13.961 -21.046 16.934 1.00 33.16 227 LEU A CA 1
ATOM 1799 C C . LEU A 1 227 ? -13.460 -21.924 15.784 1.00 33.16 227 LEU A C 1
ATOM 1801 O O . LEU A 1 227 ? -13.957 -21.854 14.670 1.00 33.16 227 LEU A O 1
ATOM 1805 N N . GLY A 1 228 ? -12.424 -22.722 16.048 1.00 32.75 228 GLY A N 1
ATOM 1806 C CA . GLY A 1 228 ? -12.171 -24.013 15.393 1.00 32.75 228 GLY A CA 1
ATOM 1807 C C . GLY A 1 228 ? -11.947 -24.071 13.872 1.00 32.75 228 GLY A C 1
ATOM 1808 O O . GLY A 1 228 ? -11.807 -25.175 13.352 1.00 32.75 228 GLY A O 1
ATOM 1809 N N . VAL A 1 229 ? -11.882 -22.956 13.136 1.00 32.69 229 VAL A N 1
ATOM 1810 C CA . VAL A 1 229 ? -11.690 -22.963 11.673 1.00 32.69 229 VAL A CA 1
ATOM 1811 C C . VAL A 1 229 ? -10.239 -22.599 11.305 1.00 32.69 229 VAL A C 1
ATOM 1813 O O . VAL A 1 229 ? -9.733 -21.565 11.749 1.00 32.69 229 VAL A O 1
ATOM 1816 N N . PRO A 1 230 ? -9.540 -23.399 10.471 1.00 32.00 230 PRO A N 1
ATOM 1817 C CA . PRO A 1 230 ? -8.203 -23.066 9.985 1.00 32.00 230 PRO A CA 1
ATOM 1818 C C . PRO A 1 230 ? -8.184 -21.706 9.270 1.00 32.00 230 PRO A C 1
ATOM 1820 O O . PRO A 1 230 ? -8.994 -21.451 8.378 1.00 32.00 230 PRO A O 1
ATOM 1823 N N . ARG A 1 231 ? -7.205 -20.863 9.631 1.00 41.34 231 ARG A N 1
ATOM 1824 C CA . ARG A 1 231 ? -6.959 -19.459 9.215 1.00 41.34 231 ARG A CA 1
ATOM 1825 C C . ARG A 1 231 ? -6.926 -19.153 7.698 1.00 41.34 231 ARG A C 1
ATOM 1827 O O . ARG A 1 231 ? -6.630 -18.026 7.319 1.00 41.34 231 ARG A O 1
ATOM 1834 N N . ALA A 1 232 ? -7.228 -20.104 6.817 1.00 37.78 232 ALA A N 1
ATOM 1835 C CA . ALA A 1 232 ? -7.085 -19.974 5.366 1.00 37.78 232 ALA A CA 1
ATOM 1836 C C . ALA A 1 232 ? -8.370 -19.572 4.609 1.00 37.78 232 ALA A C 1
ATOM 1838 O O . ALA A 1 232 ? -8.334 -19.467 3.384 1.00 37.78 232 ALA A O 1
ATOM 1839 N N . ARG A 1 233 ? -9.517 -19.364 5.277 1.00 37.03 233 ARG A N 1
ATOM 1840 C CA . ARG A 1 233 ? -10.805 -19.143 4.575 1.00 37.03 233 ARG A CA 1
ATOM 1841 C C . ARG A 1 233 ? -11.708 -18.032 5.112 1.00 37.03 233 ARG A C 1
ATOM 1843 O O . ARG A 1 233 ? -12.866 -17.973 4.702 1.00 37.03 233 ARG A O 1
ATOM 1850 N N . ALA A 1 234 ? -11.203 -17.120 5.941 1.00 36.09 234 ALA A N 1
ATOM 1851 C CA . ALA A 1 234 ? -11.963 -15.922 6.296 1.00 36.09 234 ALA A CA 1
ATOM 1852 C C . ALA A 1 234 ? -12.128 -15.036 5.046 1.00 36.09 234 ALA A C 1
ATOM 1854 O O . ALA A 1 234 ? -11.257 -14.236 4.708 1.00 36.09 234 ALA A O 1
ATOM 1855 N N . ARG A 1 235 ? -13.231 -15.222 4.311 1.00 39.62 235 ARG A N 1
ATOM 1856 C CA . ARG A 1 235 ? -13.759 -14.169 3.446 1.00 39.62 235 ARG A CA 1
ATOM 1857 C C . ARG A 1 235 ? -14.114 -13.036 4.395 1.00 39.62 235 ARG A C 1
ATOM 1859 O O . ARG A 1 235 ? -14.926 -13.262 5.287 1.00 39.62 235 ARG A O 1
ATOM 1866 N N . LEU A 1 236 ? -13.515 -11.858 4.230 1.00 38.56 236 LEU A N 1
ATOM 1867 C CA . LEU A 1 236 ? -14.104 -10.678 4.845 1.00 38.56 236 LEU A CA 1
ATOM 1868 C C . LEU A 1 236 ? -15.524 -10.586 4.272 1.00 38.56 236 LEU A C 1
ATOM 1870 O O . LEU A 1 236 ? -15.657 -10.540 3.043 1.00 38.56 236 LEU A O 1
ATOM 1874 N N . PRO A 1 237 ? -16.588 -10.603 5.086 1.00 38.69 237 PRO A N 1
ATOM 1875 C CA . PRO A 1 237 ? -17.883 -10.188 4.600 1.00 38.69 237 PRO A CA 1
ATOM 1876 C C . PRO A 1 237 ? -17.794 -8.668 4.449 1.00 38.69 237 PRO A C 1
ATOM 1878 O O . PRO A 1 237 ? -18.213 -7.940 5.336 1.00 38.69 237 PRO A O 1
ATOM 1881 N N . LEU A 1 238 ? -17.169 -8.196 3.364 1.00 38.34 238 LEU A N 1
ATOM 1882 C CA . LEU A 1 238 ? -17.387 -6.866 2.801 1.00 38.34 238 LEU A CA 1
ATOM 1883 C C . LEU A 1 238 ? -18.775 -6.954 2.159 1.00 38.34 238 LEU A C 1
ATOM 1885 O O . LEU A 1 238 ? -18.891 -7.456 1.036 1.00 38.34 238 LEU A O 1
ATOM 1889 N N . PRO A 1 239 ? -19.862 -6.624 2.873 1.00 33.75 239 PRO A N 1
ATOM 1890 C CA . PRO A 1 239 ? -21.191 -6.821 2.340 1.00 33.75 239 PRO A CA 1
ATOM 1891 C C . PRO A 1 239 ? -21.390 -5.730 1.290 1.00 33.75 239 PRO A C 1
ATOM 1893 O O . PRO A 1 239 ? -21.334 -4.550 1.617 1.00 33.75 239 PRO A O 1
ATOM 1896 N N . LEU A 1 240 ? -21.622 -6.138 0.042 1.00 35.66 240 LEU A N 1
ATOM 1897 C CA . LEU A 1 240 ? -22.383 -5.367 -0.944 1.00 35.66 240 LEU A CA 1
ATOM 1898 C C . LEU A 1 240 ? -21.977 -3.886 -1.053 1.00 35.66 240 LEU A C 1
ATOM 1900 O O . LEU A 1 240 ? -22.784 -2.992 -0.809 1.00 35.66 240 LEU A O 1
ATOM 1904 N N . LEU A 1 241 ? -20.750 -3.619 -1.500 1.00 36.69 241 LEU A N 1
ATOM 1905 C CA . LEU A 1 241 ? -20.516 -2.356 -2.196 1.00 36.69 241 LEU A CA 1
ATOM 1906 C C . LEU A 1 241 ? -21.327 -2.404 -3.501 1.00 36.69 241 LEU A C 1
ATOM 1908 O O . LEU A 1 241 ? -21.206 -3.393 -4.237 1.00 36.69 241 LEU A O 1
ATOM 1912 N N . PRO A 1 242 ? -22.188 -1.411 -3.797 1.00 34.41 242 PRO A N 1
ATOM 1913 C CA . PRO A 1 242 ? -22.820 -1.331 -5.102 1.00 34.41 242 PRO A CA 1
ATOM 1914 C C . PRO A 1 242 ? -21.701 -1.179 -6.130 1.00 34.41 242 PRO A C 1
ATOM 1916 O O . PRO A 1 242 ? -21.057 -0.136 -6.205 1.00 34.41 242 PRO A O 1
ATOM 1919 N N . ARG A 1 243 ? -21.435 -2.253 -6.881 1.00 40.75 243 ARG A N 1
ATOM 1920 C CA . ARG A 1 243 ? -20.461 -2.249 -7.973 1.00 40.75 243 ARG A CA 1
ATOM 1921 C C . ARG A 1 243 ? -20.819 -1.103 -8.910 1.00 40.75 243 ARG A C 1
ATOM 1923 O O . ARG A 1 243 ? -21.925 -1.098 -9.456 1.00 40.75 243 ARG A O 1
ATOM 1930 N N . ALA A 1 244 ? -19.916 -0.145 -9.099 1.00 37.16 244 ALA A N 1
ATOM 1931 C CA . ALA A 1 244 ? -20.114 0.851 -10.136 1.00 37.16 244 ALA A CA 1
ATOM 1932 C C . ALA A 1 244 ? -20.179 0.126 -11.496 1.00 37.16 244 ALA A C 1
ATOM 1934 O O . ALA A 1 244 ? -19.323 -0.719 -11.778 1.00 37.16 244 ALA A O 1
ATOM 1935 N N . PRO A 1 245 ? -21.185 0.402 -12.344 1.00 30.92 245 PRO A N 1
ATOM 1936 C CA . PRO A 1 245 ? -21.218 -0.178 -13.673 1.00 30.92 245 PRO A CA 1
ATOM 1937 C C . PRO A 1 245 ? -20.002 0.316 -14.475 1.00 30.92 245 PRO A C 1
ATOM 1939 O O . PRO A 1 245 ? -19.515 1.433 -14.248 1.00 30.92 245 PRO A O 1
ATOM 1942 N N . PRO A 1 246 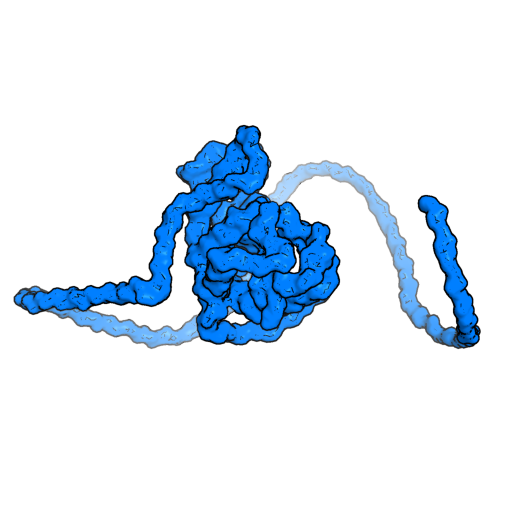? -19.490 -0.507 -15.403 1.00 33.25 246 PRO A N 1
ATOM 1943 C CA . PRO A 1 246 ? -18.300 -0.181 -16.175 1.00 33.25 246 PRO A CA 1
ATOM 1944 C C . PRO A 1 246 ? -18.480 1.142 -16.944 1.00 33.25 246 PRO A C 1
ATOM 1946 O O . PRO A 1 246 ? -19.607 1.514 -17.283 1.00 33.25 246 PRO A O 1
ATOM 1949 N N . PRO A 1 247 ? -17.387 1.866 -17.253 1.00 38.25 247 PRO A N 1
ATOM 1950 C CA . PRO A 1 247 ? -17.438 3.238 -17.775 1.00 38.25 247 PRO A CA 1
ATOM 1951 C C . PRO A 1 247 ? -18.257 3.407 -19.067 1.00 38.25 247 PRO A C 1
ATOM 1953 O O . PRO A 1 247 ? -18.730 4.505 -19.341 1.00 38.25 247 PRO A O 1
ATOM 1956 N N . HIS A 1 248 ? -18.500 2.329 -19.818 1.00 39.41 248 HIS A N 1
ATOM 1957 C CA . HIS A 1 248 ? -19.332 2.326 -21.025 1.00 39.41 248 HIS A CA 1
ATOM 1958 C C . HIS A 1 248 ? -20.854 2.305 -20.765 1.00 39.41 248 HIS A C 1
ATOM 1960 O O . HIS A 1 248 ? -21.621 2.386 -21.717 1.00 39.41 248 HIS A O 1
ATOM 1966 N N . GLN A 1 249 ? -21.305 2.201 -19.508 1.00 34.31 249 GLN A N 1
ATOM 1967 C CA . GLN A 1 249 ? -22.731 2.171 -19.129 1.00 34.31 249 GLN A CA 1
ATOM 1968 C C . GLN A 1 249 ? -23.172 3.388 -18.302 1.00 34.31 249 GLN A C 1
ATOM 1970 O O . GLN A 1 249 ? -24.286 3.418 -17.780 1.00 34.31 249 GLN A O 1
ATOM 1975 N N . ARG A 1 250 ? -22.323 4.417 -18.172 1.00 39.53 250 ARG A N 1
ATOM 1976 C CA . ARG A 1 250 ? -22.722 5.697 -17.572 1.00 39.53 250 ARG A CA 1
ATOM 1977 C C . ARG A 1 250 ? -23.548 6.493 -18.584 1.00 39.53 250 ARG A C 1
ATOM 1979 O O . ARG A 1 250 ? -23.033 7.393 -19.240 1.00 39.53 250 ARG A O 1
ATOM 1986 N N . GLU A 1 251 ? -24.828 6.161 -18.729 1.00 36.81 251 GLU A N 1
ATOM 1987 C CA . GLU A 1 251 ? -25.756 7.064 -19.409 1.00 36.81 251 GLU A CA 1
ATOM 1988 C C . GLU A 1 251 ? -25.903 8.342 -18.573 1.00 36.81 251 GLU A C 1
ATOM 1990 O O . GLU A 1 251 ? -26.285 8.311 -17.402 1.00 36.81 251 GLU A O 1
ATOM 1995 N N . ALA A 1 252 ? -25.558 9.483 -19.172 1.00 34.16 252 ALA A N 1
ATOM 1996 C CA . ALA A 1 252 ? -25.790 10.788 -18.572 1.00 34.16 252 ALA A CA 1
ATOM 1997 C C . ALA A 1 252 ? -27.299 10.980 -18.321 1.00 34.16 252 ALA A C 1
ATOM 1999 O O . ALA A 1 252 ? -28.102 10.668 -19.209 1.00 34.16 252 ALA A O 1
ATOM 2000 N N . PRO A 1 253 ? -27.720 11.521 -17.163 1.00 35.12 253 PRO A N 1
ATOM 2001 C CA . PRO A 1 253 ? -29.126 11.801 -16.927 1.00 35.12 253 PRO A CA 1
ATOM 2002 C C . PRO A 1 253 ? -29.620 12.811 -17.968 1.00 35.12 253 PRO A C 1
ATOM 2004 O O . PRO A 1 253 ? -29.183 13.963 -18.013 1.00 35.12 253 PRO A O 1
ATOM 2007 N N . ARG A 1 254 ? -30.540 12.359 -18.829 1.00 34.38 254 ARG A N 1
ATOM 2008 C CA . ARG A 1 254 ? -31.294 13.218 -19.742 1.00 34.38 254 ARG A CA 1
ATOM 2009 C C . ARG A 1 254 ? -32.104 14.200 -18.897 1.00 34.38 254 ARG A C 1
ATOM 2011 O O . ARG A 1 254 ? -33.137 13.840 -18.342 1.00 34.38 254 ARG A O 1
ATOM 2018 N N . LEU A 1 255 ? -31.637 15.443 -18.819 1.00 32.56 255 LEU A N 1
ATOM 2019 C CA . LEU A 1 255 ? -32.430 16.588 -18.381 1.00 32.56 255 LEU A CA 1
ATOM 2020 C C . LEU A 1 255 ? -33.618 16.749 -19.342 1.00 32.56 255 LEU A C 1
ATOM 2022 O O . LEU A 1 255 ? -33.509 17.389 -20.386 1.00 32.56 255 LEU A O 1
ATOM 2026 N N . GLN A 1 256 ? -34.759 16.144 -19.005 1.00 31.98 256 GLN A N 1
ATOM 2027 C CA . GLN A 1 256 ? -36.042 16.549 -19.567 1.00 31.98 256 GLN A CA 1
ATOM 2028 C C . GLN A 1 256 ? -36.396 17.904 -18.951 1.00 31.98 256 GLN A C 1
ATOM 2030 O O . GLN A 1 256 ? -36.855 17.992 -17.815 1.00 31.98 256 GLN A O 1
ATOM 2035 N N . ALA A 1 257 ? -36.114 18.974 -19.692 1.00 32.75 257 ALA A N 1
ATOM 2036 C CA . ALA A 1 257 ? -36.633 20.295 -19.389 1.00 32.75 257 ALA A CA 1
ATOM 2037 C C . ALA A 1 257 ? -38.137 20.297 -19.687 1.00 32.75 257 ALA A C 1
ATOM 2039 O O . ALA A 1 257 ? -38.559 20.319 -20.845 1.00 32.75 257 ALA A O 1
ATOM 2040 N N . ASP A 1 258 ? -38.923 20.233 -18.618 1.00 34.47 258 ASP A N 1
ATOM 2041 C CA . ASP A 1 258 ? -40.369 20.367 -18.659 1.00 34.47 258 ASP A CA 1
ATOM 2042 C C . ASP A 1 258 ? -40.771 21.781 -19.114 1.00 34.47 258 ASP A C 1
ATOM 2044 O O . ASP A 1 258 ? -40.121 22.792 -18.813 1.00 34.47 258 ASP A O 1
ATOM 2048 N N . ARG A 1 259 ? -41.830 21.833 -19.919 1.00 33.84 259 ARG A N 1
ATOM 2049 C CA . ARG A 1 259 ? -42.314 23.022 -20.619 1.00 33.84 259 ARG A CA 1
ATOM 2050 C C . ARG A 1 259 ? -42.908 24.019 -19.625 1.00 33.84 259 ARG A C 1
ATOM 2052 O O . ARG A 1 259 ? -43.868 23.733 -18.922 1.00 33.84 259 ARG A O 1
ATOM 2059 N N . ARG A 1 260 ? -42.379 25.243 -19.644 1.00 31.39 260 ARG A N 1
ATOM 2060 C CA . ARG A 1 260 ? -42.933 26.410 -18.944 1.00 31.39 260 ARG A CA 1
ATOM 2061 C C . ARG A 1 260 ? -44.333 26.760 -19.472 1.00 31.39 260 ARG A C 1
ATOM 2063 O O . ARG A 1 260 ? -44.487 26.986 -20.670 1.00 31.39 260 ARG A O 1
ATOM 2070 N N . GLN A 1 261 ? -45.297 26.939 -18.569 1.00 31.56 261 GLN A N 1
ATOM 2071 C CA . GLN A 1 261 ? -46.382 27.916 -18.729 1.00 31.56 261 GLN A CA 1
ATOM 2072 C C . GLN A 1 261 ? -46.151 29.099 -17.766 1.00 31.56 261 GLN A C 1
ATOM 2074 O O . GLN A 1 261 ? -45.608 28.883 -16.680 1.00 31.56 261 GLN A O 1
ATOM 2079 N N . PRO A 1 262 ? -46.503 30.345 -18.140 1.00 37.97 262 PRO A N 1
ATOM 2080 C CA . PRO A 1 262 ? -46.200 31.530 -17.346 1.00 37.97 262 PRO A CA 1
ATOM 2081 C C . PRO A 1 262 ? -47.384 31.953 -16.463 1.00 37.97 262 PRO A C 1
ATOM 2083 O O . PRO A 1 262 ? -48.529 31.922 -16.902 1.00 37.97 262 PRO A O 1
ATOM 2086 N N . HIS A 1 263 ? -47.098 32.472 -15.266 1.00 32.88 263 HIS A N 1
ATOM 2087 C CA . HIS A 1 263 ? -47.991 33.417 -14.591 1.00 32.88 263 HIS A CA 1
ATOM 2088 C C . HIS A 1 263 ? -47.214 34.633 -14.052 1.00 32.88 263 HIS A C 1
ATOM 2090 O O . HIS A 1 263 ? -46.018 34.513 -13.770 1.00 32.88 263 HIS A O 1
ATOM 2096 N N . PRO A 1 264 ? -47.858 35.815 -13.983 1.00 37.94 264 PRO A N 1
ATOM 2097 C CA . PRO A 1 264 ? -47.192 37.110 -13.918 1.00 37.94 264 PRO A CA 1
ATOM 2098 C C . PRO A 1 264 ? -47.162 37.707 -12.503 1.00 37.94 264 PRO A C 1
ATOM 2100 O O . PRO A 1 264 ? -48.017 37.419 -11.673 1.00 37.94 264 PRO A O 1
ATOM 2103 N N . GLY A 1 265 ? -46.252 38.665 -12.306 1.00 31.25 265 GLY A N 1
ATOM 2104 C CA . GLY A 1 265 ? -46.427 39.750 -11.338 1.00 31.25 265 GLY A CA 1
ATOM 2105 C C . GLY A 1 265 ? -45.661 39.595 -10.025 1.00 31.25 265 GLY A C 1
ATOM 2106 O O . GLY A 1 265 ? -45.994 38.770 -9.186 1.00 31.25 265 GLY A O 1
ATOM 2107 N N . GLY A 1 266 ? -44.670 40.462 -9.817 1.00 31.11 266 GLY A N 1
ATOM 2108 C CA . GLY A 1 266 ? -44.018 40.640 -8.518 1.00 31.11 266 GLY A CA 1
ATOM 2109 C C . GLY A 1 266 ? -42.683 41.361 -8.648 1.00 31.11 266 GLY A C 1
ATOM 2110 O O . GLY A 1 266 ? -41.714 40.791 -9.132 1.00 31.11 266 GLY A O 1
ATOM 2111 N N . ALA A 1 267 ? -42.660 42.637 -8.274 1.00 31.92 267 ALA A N 1
ATOM 2112 C CA . ALA A 1 267 ? -41.565 43.583 -8.463 1.00 31.92 267 ALA A CA 1
ATOM 2113 C C . ALA A 1 267 ? -40.231 43.168 -7.805 1.00 31.92 267 ALA A C 1
ATOM 2115 O O . ALA A 1 267 ? -40.195 42.663 -6.686 1.00 31.92 267 ALA A O 1
ATOM 2116 N N . ALA A 1 268 ? -39.126 43.467 -8.493 1.00 34.38 268 ALA A N 1
ATOM 2117 C CA . ALA A 1 268 ? -37.758 43.293 -8.009 1.00 34.38 268 ALA A CA 1
ATOM 2118 C C . ALA A 1 268 ? -37.246 44.547 -7.269 1.00 34.38 268 ALA A C 1
ATOM 2120 O O . ALA A 1 268 ? -37.437 45.657 -7.773 1.00 34.38 268 ALA A O 1
ATOM 2121 N N . PRO A 1 269 ? -36.494 44.409 -6.161 1.00 36.31 269 PRO A N 1
ATOM 2122 C CA . PRO A 1 269 ? -35.594 45.452 -5.689 1.00 36.31 269 PRO A CA 1
ATOM 2123 C C . PRO A 1 269 ? -34.175 45.283 -6.264 1.00 36.31 269 PRO A C 1
ATOM 2125 O O . PRO A 1 269 ? -33.631 44.183 -6.351 1.00 36.31 269 PRO A O 1
ATOM 2128 N N . ARG A 1 270 ? -33.583 46.410 -6.677 1.00 35.38 270 ARG A N 1
ATOM 2129 C CA . ARG A 1 270 ? -32.235 46.534 -7.263 1.00 35.38 270 ARG A CA 1
ATOM 2130 C C . ARG A 1 270 ? -31.118 46.323 -6.222 1.00 35.38 270 ARG A C 1
ATOM 2132 O O . ARG A 1 270 ? -31.275 46.780 -5.091 1.00 35.38 270 ARG A O 1
ATOM 2139 N N . PRO A 1 271 ? -29.956 45.758 -6.605 1.00 33.38 271 PRO A N 1
ATOM 2140 C CA . PRO A 1 271 ? -28.782 45.678 -5.738 1.00 33.38 271 PRO A CA 1
ATOM 2141 C C . PRO A 1 271 ? -27.946 46.973 -5.747 1.00 33.38 271 PRO A C 1
ATOM 2143 O O . PRO A 1 271 ? -27.748 47.608 -6.784 1.00 33.38 271 PRO A O 1
ATOM 2146 N N . VAL A 1 272 ? -27.429 47.334 -4.569 1.00 33.66 272 VAL A N 1
ATOM 2147 C CA . VAL A 1 272 ? -26.492 48.444 -4.325 1.00 33.66 272 VAL A CA 1
ATOM 2148 C C . VAL A 1 272 ? -25.044 47.943 -4.492 1.00 33.66 272 VAL A C 1
ATOM 2150 O O . VAL A 1 272 ? -24.724 46.872 -3.975 1.00 33.66 272 VAL A O 1
ATOM 2153 N N . PRO A 1 273 ? -24.142 48.678 -5.173 1.00 33.03 273 PRO A N 1
ATOM 2154 C CA . PRO A 1 273 ? -22.755 48.256 -5.366 1.00 33.03 273 PRO A CA 1
ATOM 2155 C C . PRO A 1 273 ? -21.846 48.698 -4.206 1.00 33.03 273 PRO A C 1
ATOM 2157 O O . PRO A 1 273 ? -21.804 49.877 -3.856 1.00 33.03 273 PRO A O 1
ATOM 2160 N N . VAL A 1 274 ? -21.041 47.779 -3.663 1.00 31.97 274 VAL A N 1
ATOM 2161 C CA . VAL A 1 274 ? -19.966 48.104 -2.708 1.00 31.97 274 VAL A CA 1
ATOM 2162 C C . VAL A 1 274 ? -18.623 48.167 -3.441 1.00 31.97 274 VAL A C 1
ATOM 2164 O O . VAL A 1 274 ? -18.190 47.216 -4.090 1.00 31.97 274 VAL A O 1
ATOM 2167 N N . ARG A 1 275 ? -17.970 49.332 -3.346 1.00 29.64 275 ARG A N 1
ATOM 2168 C CA . ARG A 1 275 ? -16.644 49.641 -3.901 1.00 29.64 275 ARG A CA 1
ATOM 2169 C C . ARG A 1 275 ? -15.516 49.034 -3.056 1.00 29.64 275 ARG A C 1
ATOM 2171 O O . ARG A 1 275 ? -15.523 49.131 -1.835 1.00 29.64 275 ARG A O 1
ATOM 2178 N N . ARG A 1 276 ? -14.484 48.531 -3.744 1.00 33.00 276 ARG A N 1
ATOM 2179 C CA . ARG A 1 276 ? -13.143 48.229 -3.208 1.00 33.00 276 ARG A CA 1
ATOM 2180 C C . ARG A 1 276 ? -12.424 49.490 -2.706 1.00 33.00 276 ARG A C 1
ATOM 2182 O O . ARG A 1 276 ? -12.429 50.510 -3.396 1.00 33.00 276 ARG A O 1
ATOM 2189 N N . ARG A 1 277 ? -11.640 49.350 -1.630 1.00 28.05 277 ARG A N 1
ATOM 2190 C CA . ARG A 1 277 ? -10.349 50.046 -1.451 1.00 28.05 277 ARG A CA 1
ATOM 2191 C C . ARG A 1 277 ? -9.388 49.222 -0.586 1.00 28.05 277 ARG A C 1
ATOM 2193 O O . ARG A 1 277 ? -9.799 48.587 0.374 1.00 28.05 277 ARG A O 1
ATOM 2200 N N . ALA A 1 278 ? -8.119 49.243 -0.984 1.00 31.44 278 ALA A N 1
ATOM 2201 C CA . ALA A 1 278 ? -6.970 48.598 -0.352 1.00 31.44 278 ALA A CA 1
ATOM 2202 C C . ALA A 1 278 ? -6.265 49.528 0.653 1.00 31.44 278 ALA A C 1
ATOM 2204 O O . ALA A 1 278 ? -6.313 50.742 0.444 1.00 31.44 278 ALA A O 1
ATOM 2205 N N . ARG A 1 279 ? -5.539 48.961 1.638 1.00 31.55 279 ARG A N 1
ATOM 2206 C CA . ARG A 1 279 ? -4.141 49.293 2.036 1.00 31.55 279 ARG A CA 1
ATOM 2207 C C . ARG A 1 279 ? -3.748 48.693 3.401 1.00 31.55 279 ARG A C 1
ATOM 2209 O O . ARG A 1 279 ? -4.531 48.802 4.330 1.00 31.55 279 ARG A O 1
ATOM 2216 N N . GLY A 1 280 ? -2.491 48.221 3.475 1.00 27.27 280 GLY A N 1
ATOM 2217 C CA . GLY A 1 280 ? -1.600 48.149 4.658 1.00 27.27 280 GLY A CA 1
ATOM 2218 C C . GLY A 1 280 ? -1.971 47.096 5.711 1.00 27.27 280 GLY A C 1
ATOM 2219 O O . GLY A 1 280 ? -3.095 47.076 6.171 1.00 27.27 280 GLY A O 1
ATOM 2220 N N . GLY A 1 281 ? -1.130 46.153 6.136 1.00 27.23 281 GLY A N 1
ATOM 2221 C CA . GLY A 1 281 ? 0.322 46.175 6.260 1.00 27.23 281 GLY A CA 1
ATOM 2222 C C . GLY A 1 281 ? 0.696 46.498 7.701 1.00 27.23 281 GLY A C 1
ATOM 2223 O O . GLY A 1 281 ? 0.970 47.653 7.972 1.00 27.23 281 GLY A O 1
ATOM 2224 N N . GLU A 1 282 ? 0.714 45.498 8.589 1.00 29.34 282 GLU A N 1
ATOM 2225 C CA . GLU A 1 282 ? 1.475 45.546 9.844 1.00 29.34 282 GLU A CA 1
ATOM 2226 C C . GLU A 1 282 ? 1.689 44.139 10.427 1.00 29.34 282 GLU A C 1
ATOM 2228 O O . GLU A 1 282 ? 0.802 43.285 10.431 1.00 29.34 282 GLU A O 1
ATOM 2233 N N . ARG A 1 283 ? 2.940 43.899 10.833 1.00 27.70 283 ARG A N 1
ATOM 2234 C CA . ARG A 1 283 ? 3.482 42.666 11.410 1.00 27.70 283 ARG A CA 1
ATOM 2235 C C . ARG A 1 283 ? 3.054 42.553 12.873 1.00 27.70 283 ARG A C 1
ATOM 2237 O O . ARG A 1 283 ? 3.278 43.489 13.633 1.00 27.70 283 ARG A O 1
ATOM 2244 N N . LEU A 1 284 ? 2.561 41.387 13.290 1.00 26.25 284 LEU A N 1
ATOM 2245 C CA . LEU A 1 284 ? 2.431 41.054 14.709 1.00 26.25 284 LEU A CA 1
ATOM 2246 C C . LEU A 1 284 ? 3.764 40.487 15.225 1.00 26.25 284 LEU A C 1
ATOM 2248 O O . LEU A 1 284 ? 4.206 39.423 14.794 1.00 26.25 284 LEU A O 1
ATOM 2252 N N . VAL A 1 285 ? 4.396 41.214 16.144 1.00 26.69 285 VAL A N 1
ATOM 2253 C CA . VAL A 1 285 ? 5.505 40.747 16.984 1.00 26.69 285 VAL A CA 1
ATOM 2254 C C . VAL A 1 285 ? 4.909 40.400 18.347 1.00 26.69 285 VAL A C 1
ATOM 2256 O O . VAL A 1 285 ? 4.351 41.270 19.010 1.00 26.69 285 VAL A O 1
ATOM 2259 N N . LEU A 1 286 ? 5.011 39.137 18.764 1.00 25.47 286 LEU A N 1
ATOM 2260 C CA . LEU A 1 286 ? 4.671 38.705 20.121 1.00 25.47 286 LEU A CA 1
ATOM 2261 C C . LEU A 1 286 ? 5.901 38.896 21.018 1.00 25.47 286 LEU A C 1
ATOM 2263 O O . LEU A 1 286 ? 6.911 38.211 20.864 1.00 25.47 286 LEU A O 1
ATOM 2267 N N . VAL A 1 287 ? 5.807 39.855 21.938 1.00 26.78 287 VAL A N 1
ATOM 2268 C CA . VAL A 1 287 ? 6.784 40.109 23.002 1.00 26.78 287 VAL A CA 1
ATOM 2269 C C . VAL A 1 287 ? 6.349 39.344 24.252 1.00 26.78 287 VAL A C 1
ATOM 2271 O O . VAL A 1 287 ? 5.237 39.527 24.742 1.00 26.78 287 VAL A O 1
ATOM 2274 N N . ALA A 1 288 ? 7.237 38.497 24.772 1.00 28.11 288 ALA A N 1
ATOM 2275 C CA . ALA A 1 288 ? 7.090 37.847 26.069 1.00 28.11 288 ALA A CA 1
ATOM 2276 C C . ALA A 1 288 ? 7.420 38.842 27.197 1.00 28.11 288 ALA A C 1
ATOM 2278 O O . ALA A 1 288 ? 8.533 39.364 27.268 1.00 28.11 288 ALA A O 1
ATOM 2279 N N . GLY A 1 289 ? 6.452 39.101 28.079 1.00 25.81 289 GLY A N 1
ATOM 2280 C CA . GLY A 1 289 ? 6.628 39.906 29.288 1.00 25.81 289 GLY A CA 1
ATOM 2281 C C . GLY A 1 289 ? 7.096 39.064 30.479 1.00 25.81 289 GLY A C 1
ATOM 2282 O O . GLY A 1 289 ? 6.501 38.036 30.794 1.00 25.81 289 GLY A O 1
ATOM 2283 N N . ARG A 1 290 ? 8.164 39.528 31.139 1.00 27.73 290 ARG A N 1
ATOM 2284 C CA . ARG A 1 290 ? 8.673 39.092 32.453 1.00 27.73 290 ARG A CA 1
ATOM 2285 C C . ARG A 1 290 ? 8.244 40.086 33.546 1.00 27.73 290 ARG A C 1
ATOM 2287 O O . ARG A 1 290 ? 8.174 41.280 33.276 1.00 27.73 290 ARG A O 1
ATOM 2294 N N . GLY A 1 291 ? 8.124 39.578 34.778 1.00 26.30 291 GLY A N 1
ATOM 2295 C CA . GLY A 1 291 ? 8.034 40.303 36.065 1.00 26.30 291 GLY A CA 1
ATOM 2296 C C . GLY A 1 291 ? 6.836 39.791 36.874 1.00 26.30 291 GLY A C 1
ATOM 2297 O O . GLY A 1 291 ? 5.719 39.910 36.392 1.00 26.30 291 GLY A O 1
ATOM 2298 N N . GLY A 1 292 ? 6.974 39.057 37.988 1.00 27.00 292 GLY A N 1
ATOM 2299 C CA . GLY A 1 292 ? 7.684 39.362 39.254 1.00 27.00 292 GLY A CA 1
ATOM 2300 C C . GLY A 1 292 ? 6.607 39.733 40.302 1.00 27.00 292 GLY A C 1
ATOM 2301 O O . GLY A 1 292 ? 5.641 40.372 39.916 1.00 27.00 292 GLY A O 1
ATOM 2302 N N . GLU A 1 293 ? 6.576 39.384 41.592 1.00 29.69 293 GLU A N 1
ATOM 2303 C CA . GLU A 1 293 ? 7.439 38.718 42.579 1.00 29.69 293 GLU A CA 1
ATOM 2304 C C . GLU A 1 293 ? 6.568 38.302 43.801 1.00 29.69 293 GLU A C 1
ATOM 2306 O O . GLU A 1 293 ? 5.486 38.852 44.000 1.00 29.69 293 GLU A O 1
ATOM 2311 N N . GLY A 1 294 ? 7.108 37.416 44.658 1.00 26.80 294 GLY A N 1
ATOM 2312 C CA . GLY A 1 294 ? 6.794 37.282 46.100 1.00 26.80 294 GLY A CA 1
ATOM 2313 C C . GLY A 1 294 ? 5.923 36.074 46.497 1.00 26.80 294 GLY A C 1
ATOM 2314 O O . GLY A 1 294 ? 4.844 35.895 45.957 1.00 26.80 294 GLY A O 1
ATOM 2315 N N . GLY A 1 295 ? 6.268 35.201 47.452 1.00 27.38 295 GLY A N 1
ATOM 2316 C CA . GLY A 1 295 ? 7.430 35.075 48.338 1.00 27.38 295 GLY A CA 1
ATOM 2317 C C . GLY A 1 295 ? 7.188 33.986 49.415 1.00 27.38 295 GLY A C 1
ATOM 2318 O O . GLY A 1 295 ? 6.056 33.812 49.847 1.00 27.38 295 GLY A O 1
ATOM 2319 N N . GLY A 1 296 ? 8.263 33.307 49.862 1.00 27.33 296 GLY A N 1
ATOM 2320 C CA . GLY A 1 296 ? 8.399 32.542 51.130 1.00 27.33 296 GLY A CA 1
ATOM 2321 C C . GLY A 1 296 ? 7.742 31.144 51.212 1.00 27.33 296 GLY A C 1
ATOM 2322 O O . GLY A 1 296 ? 6.621 30.968 50.775 1.00 27.33 296 GLY A O 1
ATOM 2323 N N . ALA A 1 297 ? 8.320 30.093 51.814 1.00 29.44 297 ALA A N 1
ATOM 2324 C CA . ALA A 1 297 ? 9.539 29.960 52.612 1.00 29.44 297 ALA A CA 1
ATOM 2325 C C . ALA A 1 297 ? 9.897 28.464 52.870 1.00 29.44 297 ALA A C 1
ATOM 2327 O O . ALA A 1 297 ? 8.997 27.633 52.929 1.00 29.44 297 ALA A O 1
ATOM 2328 N N . ARG A 1 298 ? 11.189 28.211 53.186 1.00 30.70 298 ARG A N 1
ATOM 2329 C CA . ARG A 1 298 ? 11.802 27.069 53.937 1.00 30.70 298 ARG A CA 1
ATOM 2330 C C . ARG A 1 298 ? 11.876 25.701 53.220 1.00 30.70 298 ARG A C 1
ATOM 2332 O O . ARG A 1 298 ? 10.887 25.234 52.692 1.00 30.70 298 ARG A O 1
ATOM 2339 N N . GLY A 1 299 ? 12.984 24.951 53.213 1.00 27.31 299 GLY A N 1
ATOM 2340 C CA . GLY A 1 299 ? 14.318 25.083 53.818 1.00 27.31 299 GLY A CA 1
ATOM 2341 C C . GLY A 1 299 ? 15.103 23.753 53.695 1.00 27.31 299 GLY A C 1
ATOM 2342 O O . GLY A 1 299 ? 14.482 22.705 53.555 1.00 27.31 299 GLY A O 1
ATOM 2343 N N . GLY A 1 300 ? 16.443 23.813 53.779 1.00 27.92 300 GLY A N 1
ATOM 2344 C CA . GLY A 1 300 ? 17.383 22.671 53.902 1.00 27.92 300 GLY A CA 1
ATOM 2345 C C . GLY A 1 300 ? 18.213 22.405 52.630 1.00 27.92 300 GLY A C 1
ATOM 2346 O O . GLY A 1 300 ? 17.670 21.889 51.667 1.00 27.92 300 GLY A O 1
ATOM 2347 N N . ALA A 1 301 ? 19.444 22.923 52.463 1.00 30.17 301 ALA A N 1
ATOM 2348 C CA . ALA A 1 301 ? 20.738 22.481 53.041 1.00 30.17 301 ALA A CA 1
ATOM 2349 C C . ALA A 1 301 ? 21.144 21.061 52.562 1.00 30.17 301 ALA A C 1
ATOM 2351 O O . ALA A 1 301 ? 20.345 20.149 52.693 1.00 30.17 301 ALA A O 1
ATOM 2352 N N . ALA A 1 302 ? 22.338 20.752 52.038 1.00 31.88 302 ALA A N 1
ATOM 2353 C CA . ALA A 1 302 ? 23.610 21.465 51.906 1.00 31.88 302 ALA A CA 1
ATOM 2354 C C . ALA A 1 302 ? 24.566 20.713 50.941 1.00 31.88 302 ALA A C 1
ATOM 2356 O O . ALA A 1 302 ? 24.434 19.504 50.796 1.00 31.88 302 ALA A O 1
ATOM 2357 N N . ALA A 1 303 ? 25.549 21.468 50.415 1.00 32.19 303 ALA A N 1
ATOM 2358 C CA . ALA A 1 303 ? 26.948 21.123 50.069 1.00 32.19 303 ALA A CA 1
ATOM 2359 C C . ALA A 1 303 ? 27.246 19.951 49.099 1.00 32.19 303 ALA A C 1
ATOM 2361 O O . ALA A 1 303 ? 26.666 18.884 49.188 1.00 32.19 303 ALA A O 1
ATOM 2362 N N . GLY A 1 304 ? 28.209 20.021 48.177 1.00 28.62 304 GLY A N 1
ATOM 2363 C CA . GLY A 1 304 ? 29.278 20.979 47.871 1.00 28.62 304 GLY A CA 1
ATOM 2364 C C . GLY A 1 304 ? 29.997 20.483 46.597 1.00 28.62 304 GLY A C 1
ATOM 2365 O O . GLY A 1 304 ? 29.934 19.297 46.297 1.00 28.62 304 GLY A O 1
ATOM 2366 N N . ALA A 1 305 ? 30.439 21.395 45.722 1.00 32.69 305 ALA A N 1
ATOM 2367 C CA . ALA A 1 305 ? 31.856 21.697 45.429 1.00 32.69 305 ALA A CA 1
ATOM 2368 C C . ALA A 1 305 ? 32.668 20.530 44.813 1.00 32.69 305 ALA A C 1
ATOM 2370 O O . ALA A 1 305 ? 32.593 19.409 45.281 1.00 32.69 305 ALA A O 1
ATOM 2371 N N . ALA A 1 306 ? 33.568 20.690 43.846 1.00 32.09 306 ALA A N 1
ATOM 2372 C CA . ALA A 1 306 ? 33.996 21.767 42.957 1.00 32.09 306 ALA A CA 1
ATOM 2373 C C . ALA A 1 306 ? 35.114 21.178 42.061 1.00 32.09 306 ALA A C 1
ATOM 2375 O O . ALA A 1 306 ? 35.805 20.258 42.489 1.00 32.09 306 ALA A O 1
ATOM 2376 N N . GLY A 1 307 ? 35.349 21.801 40.898 1.00 28.31 307 GLY A N 1
ATOM 2377 C CA . GLY A 1 307 ? 36.635 21.796 40.173 1.00 28.31 307 GLY A CA 1
ATOM 2378 C C . GLY A 1 307 ? 36.894 20.592 39.256 1.00 28.31 307 GLY A C 1
ATOM 2379 O O . GLY A 1 307 ? 36.624 19.462 39.622 1.00 28.31 307 GLY A O 1
ATOM 2380 N N . GLY A 1 308 ? 37.436 20.728 38.046 1.00 26.94 308 GLY A N 1
ATOM 2381 C CA . GLY A 1 308 ? 38.073 21.866 37.382 1.00 26.94 308 GLY A CA 1
ATOM 2382 C C . GLY A 1 308 ? 39.222 21.364 36.490 1.00 26.94 308 GLY A C 1
ATOM 2383 O O . GLY A 1 308 ? 39.924 20.440 36.882 1.00 26.94 308 GLY A O 1
ATOM 2384 N N . GLY A 1 309 ? 39.422 22.006 35.331 1.00 27.00 309 GLY A N 1
ATOM 2385 C CA . GLY A 1 309 ? 40.585 21.845 34.434 1.00 27.00 309 GLY A CA 1
ATOM 2386 C C . GLY A 1 309 ? 40.438 20.702 33.418 1.00 27.00 309 GLY A C 1
ATOM 2387 O O . GLY A 1 309 ? 40.117 19.588 33.791 1.00 27.00 309 GLY A O 1
ATOM 2388 N N . GLY A 1 310 ? 40.599 20.879 32.106 1.00 26.94 310 GLY A N 1
ATOM 2389 C CA . GLY A 1 310 ? 41.439 21.827 31.370 1.00 26.94 310 GLY A CA 1
ATOM 2390 C C . GLY A 1 310 ? 42.535 21.031 30.651 1.00 26.94 310 GLY A C 1
ATOM 2391 O O . GLY A 1 310 ? 43.300 20.339 31.312 1.00 26.94 310 GLY A O 1
ATOM 2392 N N . GLY A 1 311 ? 42.608 21.101 29.319 1.00 27.86 311 GLY A N 1
ATOM 2393 C CA . GLY A 1 311 ? 43.685 20.456 28.560 1.00 27.86 311 GLY A CA 1
ATOM 2394 C C . GLY A 1 311 ? 43.445 20.407 27.053 1.00 27.86 311 GLY A C 1
ATOM 2395 O O . GLY A 1 311 ? 42.692 19.573 26.564 1.00 27.86 311 GLY A O 1
ATOM 2396 N N . GLU A 1 312 ? 44.092 21.327 26.341 1.00 34.91 312 GLU A N 1
ATOM 2397 C CA . GLU A 1 312 ? 44.206 21.426 24.883 1.00 34.91 312 GLU A CA 1
ATOM 2398 C C . GLU A 1 312 ? 44.874 20.204 24.229 1.00 34.91 312 GLU A C 1
ATOM 2400 O O . GLU A 1 312 ? 45.775 19.606 24.809 1.00 34.91 312 GLU A O 1
ATOM 2405 N N . ALA A 1 313 ? 44.560 19.950 22.951 1.00 31.59 313 ALA A N 1
ATOM 2406 C CA . ALA A 1 313 ? 45.560 19.500 21.978 1.00 31.59 313 ALA A CA 1
ATOM 2407 C C . ALA A 1 313 ? 45.122 19.819 20.534 1.00 31.59 313 ALA A C 1
ATOM 2409 O O . ALA A 1 313 ? 44.164 19.255 20.008 1.00 31.59 313 ALA A O 1
ATOM 2410 N N . ARG A 1 314 ? 45.866 20.718 19.878 1.00 34.09 314 ARG A N 1
ATOM 2411 C CA . ARG A 1 314 ? 45.977 20.819 18.416 1.00 34.09 314 ARG A CA 1
ATOM 2412 C C . ARG A 1 314 ? 47.303 20.181 17.975 1.00 34.09 314 ARG A C 1
ATOM 2414 O O . ARG A 1 314 ? 48.296 20.348 18.675 1.00 34.09 314 ARG A O 1
ATOM 2421 N N . ARG A 1 315 ? 47.295 19.684 16.729 1.00 31.89 315 ARG A N 1
ATOM 2422 C CA . ARG A 1 315 ? 48.361 19.659 15.692 1.00 31.89 315 ARG A CA 1
ATOM 2423 C C . ARG A 1 315 ? 48.820 18.274 15.211 1.00 31.89 315 ARG A C 1
ATOM 2425 O O . ARG A 1 315 ? 49.417 17.501 15.944 1.00 31.89 315 ARG A O 1
ATOM 2432 N N . GLU A 1 316 ? 48.500 18.048 13.932 1.00 33.94 316 GLU A N 1
ATOM 2433 C CA . GLU A 1 316 ? 49.335 17.561 12.818 1.00 33.94 316 GLU A CA 1
ATOM 2434 C C . GLU A 1 316 ? 50.649 16.821 13.117 1.00 33.94 316 GLU A C 1
ATOM 2436 O O . GLU A 1 316 ? 51.556 17.394 13.712 1.00 33.94 316 GLU A O 1
ATOM 2441 N N . ALA A 1 317 ? 50.807 15.641 12.499 1.00 30.84 317 ALA A N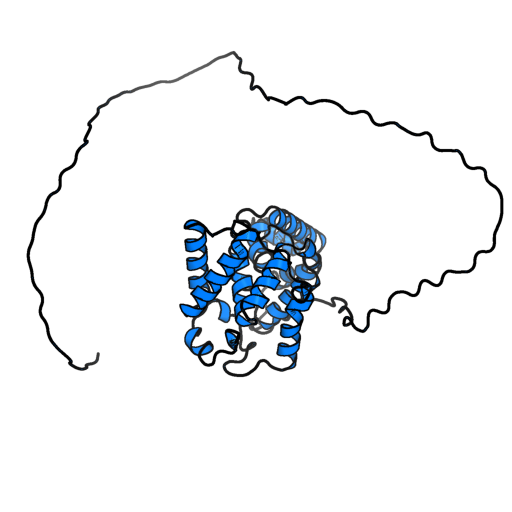 1
ATOM 2442 C CA . ALA A 1 317 ? 51.932 15.330 11.603 1.00 30.84 317 ALA A CA 1
ATOM 2443 C C . ALA A 1 317 ? 51.725 13.976 10.884 1.00 30.84 317 ALA A C 1
ATOM 2445 O O . ALA A 1 317 ? 51.522 12.945 11.519 1.00 30.84 317 ALA A O 1
ATOM 2446 N N . ALA A 1 318 ? 51.840 13.982 9.554 1.00 35.56 318 ALA A N 1
ATOM 2447 C CA . ALA A 1 318 ? 52.360 12.866 8.751 1.00 35.56 318 ALA A CA 1
ATOM 2448 C C . ALA A 1 318 ? 53.827 13.215 8.392 1.00 35.56 318 ALA A C 1
ATOM 2450 O O . ALA A 1 318 ? 54.141 14.412 8.409 1.00 35.56 318 ALA A O 1
ATOM 2451 N N . PRO A 1 319 ? 54.734 12.257 8.078 1.00 47.78 319 PRO A N 1
ATOM 2452 C CA . PRO A 1 319 ? 54.740 11.593 6.760 1.00 47.78 319 PRO A CA 1
ATOM 2453 C C . PRO A 1 319 ? 55.251 10.118 6.695 1.00 47.78 319 PRO A C 1
ATOM 2455 O O . PRO A 1 319 ? 55.849 9.602 7.631 1.00 47.78 319 PRO A O 1
ATOM 2458 N N . HIS A 1 320 ? 54.975 9.496 5.530 1.00 36.09 320 HIS A N 1
ATOM 2459 C CA . HIS A 1 320 ? 55.554 8.352 4.757 1.00 36.09 320 HIS A CA 1
ATOM 2460 C C . HIS A 1 320 ? 57.002 7.835 5.049 1.00 36.09 320 HIS A C 1
ATOM 2462 O O . HIS A 1 320 ? 57.717 8.551 5.741 1.00 36.09 320 HIS A O 1
ATOM 2468 N N . PRO A 1 321 ? 57.542 6.727 4.429 1.00 49.78 321 PRO A N 1
ATOM 2469 C CA . PRO A 1 321 ? 57.032 5.818 3.358 1.00 49.78 321 PRO A CA 1
ATOM 2470 C C . PRO A 1 321 ? 57.345 4.281 3.467 1.00 49.78 321 PRO A C 1
ATOM 2472 O O . PRO A 1 321 ? 58.262 3.858 4.153 1.00 49.78 321 PRO A O 1
ATOM 2475 N N . GLY A 1 322 ? 56.666 3.474 2.625 1.00 32.84 322 GLY A N 1
ATOM 2476 C CA . GLY A 1 322 ? 57.278 2.461 1.727 1.00 32.84 322 GLY A CA 1
ATOM 2477 C C . GLY A 1 322 ? 57.596 1.030 2.218 1.00 32.84 322 GLY A C 1
ATOM 2478 O O . GLY A 1 322 ? 58.504 0.850 3.013 1.00 32.84 322 GLY A O 1
ATOM 2479 N N . ALA A 1 323 ? 56.970 0.003 1.607 1.00 31.91 323 ALA A N 1
ATOM 2480 C CA . ALA A 1 323 ? 57.632 -1.015 0.753 1.00 31.91 323 ALA A CA 1
ATOM 2481 C C . ALA A 1 323 ? 56.763 -2.271 0.465 1.00 31.91 323 ALA A C 1
ATOM 2483 O O . ALA A 1 323 ? 56.433 -3.030 1.364 1.00 31.91 323 ALA A O 1
ATOM 2484 N N . ARG A 1 324 ? 56.483 -2.472 -0.835 1.00 34.22 324 ARG A N 1
ATOM 2485 C CA . ARG A 1 324 ? 56.578 -3.698 -1.672 1.00 34.22 324 ARG A CA 1
ATOM 2486 C C . ARG A 1 324 ? 56.070 -5.065 -1.164 1.00 34.22 324 ARG A C 1
ATOM 2488 O O . ARG A 1 324 ? 56.561 -5.599 -0.182 1.00 34.22 324 ARG A O 1
ATOM 2495 N N . GLY A 1 325 ? 55.299 -5.728 -2.035 1.00 31.44 325 GLY A N 1
ATOM 2496 C CA . GLY A 1 325 ? 55.251 -7.191 -2.143 1.00 31.44 325 GLY A CA 1
ATOM 2497 C C . GLY A 1 325 ? 54.053 -7.696 -2.948 1.00 31.44 325 GLY A C 1
ATOM 2498 O O . GLY A 1 325 ? 52.968 -7.829 -2.398 1.00 31.44 325 GLY A O 1
ATOM 2499 N N . ALA A 1 326 ? 54.255 -7.955 -4.241 1.00 37.47 326 ALA A N 1
ATOM 2500 C CA . ALA A 1 326 ? 53.339 -8.685 -5.115 1.00 37.47 326 ALA A CA 1
ATOM 2501 C C . ALA A 1 326 ? 53.904 -10.092 -5.380 1.00 37.47 326 ALA A C 1
ATOM 2503 O O . ALA A 1 326 ? 55.121 -10.219 -5.472 1.00 37.47 326 ALA A O 1
ATOM 2504 N N . ASP A 1 327 ? 52.999 -11.073 -5.482 1.00 35.69 327 ASP A N 1
ATOM 2505 C CA . ASP A 1 327 ? 53.075 -12.455 -6.019 1.00 35.69 327 ASP A CA 1
ATOM 2506 C C . ASP A 1 327 ? 52.285 -13.366 -5.060 1.00 35.69 327 ASP A C 1
ATOM 2508 O O . ASP A 1 327 ? 52.406 -13.243 -3.849 1.00 35.69 327 ASP A O 1
ATOM 2512 N N . GLY A 1 328 ? 51.407 -14.284 -5.452 1.00 32.12 328 GLY A N 1
ATOM 2513 C CA . GLY A 1 328 ? 51.169 -14.944 -6.726 1.00 32.12 328 GLY A CA 1
ATOM 2514 C C . GLY A 1 328 ? 50.853 -16.416 -6.412 1.00 32.12 328 GLY A C 1
ATOM 2515 O O . GLY A 1 328 ? 51.592 -17.052 -5.671 1.00 32.12 328 GLY A O 1
ATOM 2516 N N . GLY A 1 329 ? 49.772 -16.963 -6.979 1.00 28.55 329 GLY A N 1
ATOM 2517 C CA . GLY A 1 329 ? 49.651 -18.407 -7.231 1.00 28.55 329 GLY A CA 1
ATOM 2518 C C . GLY A 1 329 ? 48.852 -19.278 -6.247 1.00 28.55 329 GLY A C 1
ATOM 2519 O O . GLY A 1 329 ? 49.333 -19.646 -5.186 1.00 28.55 329 GLY A O 1
ATOM 2520 N N . GLY A 1 330 ? 47.690 -19.741 -6.726 1.00 29.05 330 GLY A N 1
ATOM 2521 C CA . GLY A 1 330 ? 47.414 -21.173 -6.919 1.00 29.05 330 GLY A CA 1
ATOM 2522 C C . GLY A 1 330 ? 46.991 -22.025 -5.716 1.00 29.05 330 GLY A C 1
ATOM 2523 O O . GLY A 1 330 ? 47.741 -22.209 -4.766 1.00 29.05 330 GLY A O 1
ATOM 2524 N N . GLY A 1 331 ? 45.835 -22.689 -5.833 1.00 32.28 331 GLY A N 1
ATOM 2525 C CA . GLY A 1 331 ? 45.527 -23.828 -4.966 1.00 32.28 331 GLY A CA 1
ATOM 2526 C C . GLY A 1 331 ? 44.070 -24.267 -4.933 1.00 32.28 331 GLY A C 1
ATOM 2527 O O . GLY A 1 331 ? 43.398 -24.092 -3.925 1.00 32.28 331 GLY A O 1
ATOM 2528 N N . GLU A 1 332 ? 43.596 -24.912 -6.000 1.00 38.69 332 GLU A N 1
ATOM 2529 C CA . GLU A 1 332 ? 42.520 -25.903 -5.889 1.00 38.69 332 GLU A CA 1
ATOM 2530 C C . GLU A 1 332 ? 42.866 -26.953 -4.820 1.00 38.69 332 GLU A C 1
ATOM 2532 O O . GLU A 1 332 ? 43.963 -27.519 -4.855 1.00 38.69 332 GLU A O 1
ATOM 2537 N N . ARG A 1 333 ? 41.899 -27.302 -3.956 1.00 38.53 333 ARG A N 1
ATOM 2538 C CA . ARG A 1 333 ? 41.595 -28.699 -3.586 1.00 38.53 333 ARG A CA 1
ATOM 2539 C C . ARG A 1 333 ? 40.312 -28.832 -2.745 1.00 38.53 333 ARG A C 1
ATOM 2541 O O . ARG A 1 333 ? 40.210 -28.332 -1.638 1.00 38.53 333 ARG A O 1
ATOM 2548 N N . ARG A 1 334 ? 39.350 -29.540 -3.349 1.00 38.62 334 ARG A N 1
ATOM 2549 C CA . ARG A 1 334 ? 38.524 -30.657 -2.837 1.00 38.62 334 ARG A CA 1
ATOM 2550 C C . ARG A 1 334 ? 38.149 -30.741 -1.342 1.00 38.62 334 ARG A C 1
ATOM 2552 O O . ARG A 1 334 ? 39.010 -30.886 -0.492 1.00 38.62 334 ARG A O 1
ATOM 2559 N N . ARG A 1 335 ? 36.823 -30.874 -1.152 1.00 42.22 335 ARG A N 1
ATOM 2560 C CA . ARG A 1 335 ? 36.059 -31.940 -0.446 1.00 42.22 335 ARG A CA 1
ATOM 2561 C C . ARG A 1 335 ? 36.650 -32.515 0.853 1.00 42.22 335 ARG A C 1
ATOM 2563 O O . ARG A 1 335 ? 37.677 -33.171 0.797 1.00 42.22 335 ARG A O 1
ATOM 2570 N N . ASP A 1 336 ? 35.894 -32.416 1.949 1.00 42.50 336 ASP A N 1
ATOM 2571 C CA . ASP A 1 336 ? 35.163 -33.524 2.612 1.00 42.50 336 ASP A CA 1
ATOM 2572 C C . ASP A 1 336 ? 34.391 -32.958 3.830 1.00 42.50 336 ASP A C 1
ATOM 2574 O O . ASP A 1 336 ? 34.912 -32.133 4.570 1.00 42.50 336 ASP A O 1
ATOM 2578 N N . ARG A 1 337 ? 33.056 -33.095 3.876 1.00 44.38 337 ARG A N 1
ATOM 2579 C CA . ARG A 1 337 ? 32.293 -33.999 4.769 1.00 44.38 337 ARG A CA 1
ATOM 2580 C C . ARG A 1 337 ? 32.726 -33.986 6.246 1.00 44.38 337 ARG A C 1
ATOM 2582 O O . ARG A 1 337 ? 33.653 -34.702 6.608 1.00 44.38 337 ARG A O 1
ATOM 2589 N N . LEU A 1 338 ? 31.927 -33.322 7.086 1.00 42.75 338 LEU A N 1
ATOM 2590 C CA . LEU A 1 338 ? 31.091 -33.934 8.136 1.00 42.75 338 LEU A CA 1
ATOM 2591 C C . LEU A 1 338 ? 30.030 -32.938 8.612 1.00 42.75 338 LEU A C 1
ATOM 2593 O O . LEU A 1 338 ? 30.373 -31.740 8.722 1.00 42.75 338 LEU A O 1
#

InterPro domains:
  IPR000195 Rab-GAP-TBC domain [PF00566] (87-197)
  IPR000195 Rab-GAP-TBC domain [PS50086] (34-208)
  IPR035969 Rab-GAP-TBC domain superfamily [SSF47923] (40-163)
  IPR050302 Rab GTPase-activating TBC domain-containing protein [PTHR47219] (102-196)

Radius of gyration: 31.16 Å; chains: 1; bounding box: 106×84×75 Å

pLDDT: mean 70.13, std 27.17, range [25.47, 97.69]

Organism: Emiliania huxleyi (NCBI:txid2903)

Secondary structure (DSSP, 8-state):
---GGGSTTHHHHTTT-GGGGG-TTSSPSSSPPPHHHHHHHHTHHHHTTTTSSPPPPPPP-PPPHHHHHHHHHHHHHH-SSHHHHHHHHHHHHHHHHHHSS--HHHHHHHHHHHHHS-HHHHHHHHHHHHHSTTT-TTTTSSS-HHHHHHHHHHHHHHHHH-HHHHHHHHHTT--HHHHHHHHHTSTTTTTS-HHHHHHHHHHHHHHGGGGGTGGGHHHHHHHS---S--TT----------PPPPGGG--------PPP------PPPPPPPPPP----------PPPP------------------------------------------------